Protein AF-A0A1Q9D973-F1 (afdb_monomer_lite)

Foldseek 3Di:
DDDDDDDDDDDPVNVVVVVVVVVVVVVVVVVVVVVVVVVQPPFVKDFQPDDDPVDPAAWTDGDDCQFFVPRFPDWCFVVVVVVDPPDPDDHRQKTWTWTQTPVRDIDIDMTGHPCPVHPQFAFCDADPSHHHPVVVQVVCVVVQKHWLDDPPDDQLVLWFAQAAADCVDPPNVRHDDPVCSNVSHDTGNGDTDMDHNQFKDFPDKFKAQQVPRDDDPPDADDDPRGDDSTIDIDTDIDTDD

pLDDT: mean 78.61, std 13.93, range [39.25, 94.62]

Structure (mmCIF, N/CA/C/O backbone):
data_AF-A0A1Q9D973-F1
#
_entry.id   AF-A0A1Q9D973-F1
#
loop_
_atom_site.group_PDB
_atom_site.id
_atom_site.type_symbol
_atom_site.label_atom_id
_atom_site.label_alt_id
_atom_site.label_comp_id
_atom_site.label_asym_id
_atom_site.label_entity_id
_atom_site.label_seq_id
_atom_site.pdbx_PDB_ins_code
_atom_site.Cartn_x
_atom_site.Cartn_y
_atom_site.Cartn_z
_atom_site.occupancy
_atom_site.B_iso_or_equiv
_atom_site.auth_seq_id
_atom_site.auth_comp_id
_atom_site.auth_asym_id
_atom_site.auth_atom_id
_atom_site.pdbx_PDB_model_num
ATOM 1 N N . MET A 1 1 ? -44.589 14.656 -68.176 1.00 50.25 1 MET A N 1
ATOM 2 C CA . MET A 1 1 ? -44.593 15.164 -66.788 1.00 50.25 1 MET A CA 1
ATOM 3 C C . MET A 1 1 ? -43.236 15.800 -66.536 1.00 50.25 1 MET A C 1
ATOM 5 O O . MET A 1 1 ? -42.265 15.092 -66.318 1.00 50.25 1 MET A O 1
ATOM 9 N N . THR A 1 2 ? -43.130 17.111 -66.721 1.00 39.25 2 THR A N 1
ATOM 10 C CA . THR A 1 2 ? -41.888 17.876 -66.553 1.00 39.25 2 THR A CA 1
ATOM 11 C C . THR A 1 2 ? -41.738 18.268 -65.084 1.00 39.25 2 THR A C 1
ATOM 13 O O . THR A 1 2 ? -42.608 18.938 -64.537 1.00 39.25 2 THR A O 1
ATOM 16 N N . MET A 1 3 ? -40.661 17.818 -64.431 1.00 42.44 3 MET A N 1
ATOM 17 C CA . MET A 1 3 ? -40.289 18.291 -63.096 1.00 42.44 3 MET A CA 1
ATOM 18 C C . MET A 1 3 ? -39.637 19.667 -63.205 1.00 42.44 3 MET A C 1
ATOM 20 O O . MET A 1 3 ? -38.608 19.824 -63.859 1.00 42.44 3 MET A O 1
ATOM 24 N N . THR A 1 4 ? -40.238 20.656 -62.553 1.00 49.94 4 THR A N 1
ATOM 25 C CA . THR A 1 4 ? -39.670 21.995 -62.410 1.00 49.94 4 THR A CA 1
ATOM 26 C C . THR A 1 4 ? -38.822 22.024 -61.141 1.00 49.94 4 THR A C 1
ATOM 28 O O . THR A 1 4 ? -39.353 21.970 -60.033 1.00 49.94 4 THR A O 1
ATOM 31 N N . THR A 1 5 ? -37.501 22.081 -61.289 1.00 55.50 5 THR A N 1
ATOM 32 C CA . THR A 1 5 ? -36.568 22.215 -60.165 1.00 55.50 5 THR A CA 1
ATOM 33 C C . THR A 1 5 ? -36.627 23.642 -59.618 1.00 55.50 5 THR A C 1
ATOM 35 O O . THR A 1 5 ? -36.336 24.600 -60.333 1.00 55.50 5 THR A O 1
ATOM 38 N N . LEU A 1 6 ? -37.011 23.792 -58.350 1.00 43.12 6 LEU A N 1
ATOM 39 C CA . LEU A 1 6 ? -37.042 25.068 -57.634 1.00 43.12 6 LEU A CA 1
ATOM 40 C C . LEU A 1 6 ? -35.677 25.304 -56.974 1.00 43.12 6 LEU A C 1
ATOM 42 O O . LEU A 1 6 ? -35.346 24.681 -55.967 1.00 43.12 6 LEU A O 1
ATOM 46 N N . THR A 1 7 ? -34.865 26.188 -57.553 1.00 55.03 7 THR A N 1
ATOM 47 C CA . THR A 1 7 ? -33.554 26.556 -57.001 1.00 55.03 7 THR A CA 1
ATOM 48 C C . THR A 1 7 ? -33.722 27.705 -56.009 1.00 55.03 7 THR A C 1
ATOM 50 O O . THR A 1 7 ? -33.926 28.854 -56.404 1.00 55.03 7 THR A O 1
ATOM 53 N N . LEU A 1 8 ? -33.642 27.411 -54.711 1.00 57.00 8 LEU A N 1
ATOM 54 C CA . LEU A 1 8 ? -33.681 28.432 -53.665 1.00 57.00 8 LEU A CA 1
ATOM 55 C C . LEU A 1 8 ? -32.343 29.196 -53.651 1.00 57.00 8 LEU A C 1
ATOM 57 O O . LEU A 1 8 ? -31.311 28.648 -53.267 1.00 57.00 8 LEU A O 1
ATOM 61 N N . LYS A 1 9 ? -32.336 30.461 -54.088 1.00 57.12 9 LYS A N 1
ATOM 62 C CA . LYS A 1 9 ? -31.166 31.345 -53.955 1.00 57.12 9 LYS A CA 1
ATOM 63 C C . LYS A 1 9 ? -31.170 31.972 -52.562 1.00 57.12 9 LYS A C 1
ATOM 65 O O . LYS A 1 9 ? -31.885 32.941 -52.324 1.00 57.12 9 LYS A O 1
ATOM 70 N N . LEU A 1 10 ? -30.381 31.415 -51.645 1.00 61.31 10 LEU A N 1
ATOM 71 C CA . LEU A 1 10 ? -30.129 32.032 -50.342 1.00 61.31 10 LEU A CA 1
ATOM 72 C C . LEU A 1 10 ? -29.296 33.304 -50.530 1.00 61.31 10 LEU A C 1
ATOM 74 O O . LEU A 1 10 ? -28.318 33.317 -51.278 1.00 61.31 10 LEU A O 1
ATOM 78 N N . THR A 1 11 ? -29.703 34.391 -49.875 1.00 71.62 11 THR A N 1
ATOM 79 C CA . THR A 1 11 ? -28.952 35.648 -49.909 1.00 71.62 11 THR A CA 1
ATOM 80 C C . THR A 1 11 ? -27.660 35.514 -49.092 1.00 71.62 11 THR A C 1
ATOM 82 O O . THR A 1 11 ? -27.619 34.739 -48.133 1.00 71.62 11 THR A O 1
ATOM 85 N N . PRO A 1 12 ? -26.602 36.283 -49.415 1.00 70.44 12 PRO A N 1
ATOM 86 C CA . PRO A 1 12 ? -25.326 36.220 -48.697 1.00 70.44 12 PRO A CA 1
ATOM 87 C C . PRO A 1 12 ? -25.477 36.439 -47.185 1.00 70.44 12 PRO A C 1
ATOM 89 O O . PRO A 1 12 ? -24.779 35.813 -46.397 1.00 70.44 12 PRO A O 1
ATOM 92 N N . LEU A 1 13 ? -26.437 37.277 -46.779 1.00 66.62 13 LEU A N 1
ATOM 93 C CA . LEU A 1 13 ? -26.732 37.558 -45.374 1.00 66.62 13 LEU A CA 1
ATOM 94 C C . LEU A 1 13 ? -27.272 36.320 -44.637 1.00 66.62 13 LEU A C 1
ATOM 96 O O . LEU A 1 13 ? -26.835 36.027 -43.530 1.00 66.62 13 LEU A O 1
ATOM 100 N N . LEU A 1 14 ? -28.168 35.559 -45.277 1.00 66.06 14 LEU A N 1
ATOM 101 C CA . LEU A 1 14 ? -28.714 34.308 -44.740 1.00 66.06 14 LEU A CA 1
ATOM 102 C C . LEU A 1 14 ? -27.635 33.227 -44.628 1.00 66.06 14 LEU A C 1
ATOM 104 O O . LEU A 1 14 ? -27.623 32.478 -43.655 1.00 66.06 14 LEU A O 1
ATOM 108 N N . LEU A 1 15 ? -26.704 33.186 -45.587 1.00 64.75 15 LEU A N 1
ATOM 109 C CA . LEU A 1 15 ? -25.570 32.263 -45.564 1.00 64.75 15 LEU A CA 1
ATOM 110 C C . LEU A 1 15 ? -24.621 32.566 -44.392 1.00 64.75 15 LEU A C 1
ATOM 112 O O . LEU A 1 15 ? -24.223 31.654 -43.675 1.00 64.75 15 LEU A O 1
ATOM 116 N N . VAL A 1 16 ? -24.311 33.845 -44.150 1.00 67.81 16 VAL A N 1
ATOM 117 C CA . VAL A 1 16 ? -23.480 34.271 -43.011 1.00 67.81 16 VAL A CA 1
ATOM 118 C C . VAL A 1 16 ? -24.169 33.959 -41.682 1.00 67.81 16 VAL A C 1
ATOM 120 O O . VAL A 1 16 ? -23.526 33.430 -40.781 1.00 67.81 16 VAL A O 1
ATOM 123 N N . SER A 1 17 ? -25.475 34.215 -41.557 1.00 66.44 17 SER A N 1
ATOM 124 C CA . SER A 1 17 ? -26.224 33.870 -40.342 1.00 66.44 17 SER A CA 1
ATOM 125 C C . SER A 1 17 ? -26.233 32.364 -40.065 1.00 66.44 17 SER A C 1
ATOM 127 O O . SER A 1 17 ? -26.046 31.968 -38.918 1.00 66.44 17 SER A O 1
ATOM 129 N N . LEU A 1 18 ? -26.391 31.524 -41.093 1.00 66.38 18 LEU A N 1
ATOM 130 C CA . LEU A 1 18 ? -26.328 30.064 -40.960 1.00 66.38 18 LEU A CA 1
ATOM 131 C C . LEU A 1 18 ? -24.949 29.589 -40.483 1.00 66.38 18 LEU A C 1
ATOM 133 O O . LEU A 1 18 ? -24.875 28.813 -39.534 1.00 66.38 18 LEU A O 1
ATOM 137 N N . VAL A 1 19 ? -23.870 30.117 -41.067 1.00 69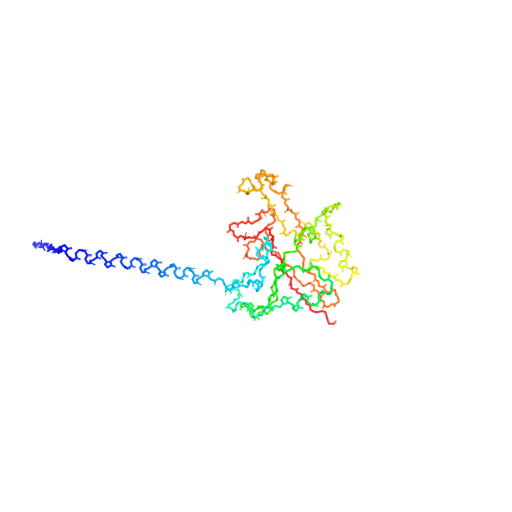.00 19 VAL A N 1
ATOM 138 C CA . VAL A 1 19 ? -22.494 29.773 -40.667 1.00 69.00 19 VAL A CA 1
ATOM 139 C C . VAL A 1 19 ? -22.200 30.220 -39.233 1.00 69.00 19 VAL A C 1
ATOM 141 O O . VAL A 1 19 ? -21.598 29.474 -38.466 1.00 69.00 19 VAL A O 1
ATOM 144 N N . VAL A 1 20 ? -22.654 31.411 -38.827 1.00 72.75 20 VAL A N 1
ATOM 145 C CA . VAL A 1 20 ? -22.471 31.895 -37.448 1.00 72.75 20 VAL A CA 1
ATOM 146 C C . VAL A 1 20 ? -23.216 31.007 -36.449 1.00 72.75 20 VAL A C 1
ATOM 148 O O . VAL A 1 20 ? -22.651 30.661 -35.414 1.00 72.75 20 VAL A O 1
ATOM 151 N N . VAL A 1 21 ? -24.448 30.592 -36.758 1.00 75.12 21 VAL A N 1
ATOM 152 C CA . VAL A 1 21 ? -25.220 29.680 -35.897 1.00 75.12 21 VAL A CA 1
ATOM 153 C C . VAL A 1 21 ? -24.525 28.326 -35.767 1.00 75.12 21 VAL A C 1
ATOM 155 O O . VAL A 1 21 ? -24.419 27.805 -34.659 1.00 75.12 21 VAL A O 1
ATOM 158 N N . GLU A 1 22 ? -24.005 27.779 -36.864 1.00 72.56 22 GLU A N 1
ATOM 159 C CA . GLU A 1 22 ? -23.314 26.488 -36.867 1.00 72.56 22 GLU A CA 1
ATOM 160 C C . GLU A 1 22 ? -22.015 26.533 -36.044 1.00 72.56 22 GLU A C 1
ATOM 162 O O . GLU A 1 22 ? -21.786 25.672 -35.194 1.00 72.56 22 GLU A O 1
ATOM 167 N N . VAL A 1 23 ? -21.213 27.593 -36.196 1.00 74.19 23 VAL A N 1
ATOM 168 C CA . VAL A 1 23 ? -19.983 27.791 -35.411 1.00 74.19 23 VAL A CA 1
ATOM 169 C C . VAL A 1 23 ? -20.290 27.962 -33.921 1.00 74.19 23 VAL A C 1
ATOM 171 O O . VAL A 1 23 ? -19.626 27.348 -33.086 1.00 74.19 23 VAL A O 1
ATOM 174 N N . VAL A 1 24 ? -21.314 28.745 -33.565 1.00 78.69 24 VAL A N 1
ATOM 175 C CA . VAL A 1 24 ? -21.727 28.925 -32.162 1.00 78.69 24 VAL A CA 1
ATOM 176 C C . VAL A 1 24 ? -22.196 27.602 -31.556 1.00 78.69 24 VAL A C 1
ATOM 178 O O . VAL A 1 24 ? -21.828 27.294 -30.422 1.00 78.69 24 VAL A O 1
ATOM 181 N N . LEU A 1 25 ? -22.950 26.794 -32.308 1.00 76.88 25 LEU A N 1
ATOM 182 C CA . LEU A 1 25 ? -23.428 25.491 -31.848 1.00 76.88 25 LEU A CA 1
ATOM 183 C C . LEU A 1 25 ? -22.264 24.523 -31.593 1.00 76.88 25 LEU A C 1
ATOM 185 O O . LEU A 1 25 ? -22.228 23.872 -30.551 1.00 76.88 25 LEU A O 1
ATOM 189 N N . VAL A 1 26 ? -21.282 24.468 -32.499 1.00 77.69 26 VAL A N 1
ATOM 190 C CA . VAL A 1 26 ? -20.081 23.631 -32.340 1.00 77.69 26 VAL A CA 1
ATOM 191 C C . VAL A 1 26 ? -19.271 24.060 -31.115 1.00 77.69 26 VAL A C 1
ATOM 193 O O . VAL A 1 26 ? -18.886 23.211 -30.314 1.00 77.69 26 VAL A O 1
ATOM 196 N N . VAL A 1 27 ? -19.060 25.364 -30.914 1.00 77.38 27 VAL A N 1
ATOM 197 C CA . VAL A 1 27 ? -18.334 25.886 -29.743 1.00 77.38 27 VAL A CA 1
ATOM 198 C C . VAL A 1 27 ? -19.060 25.548 -28.437 1.00 77.38 27 VAL A C 1
ATOM 200 O O . VAL A 1 27 ? -18.417 25.125 -27.478 1.00 77.38 27 VAL A O 1
ATOM 203 N N . LEU A 1 28 ? -20.392 25.662 -28.401 1.00 75.69 28 LEU A N 1
ATOM 204 C CA . LEU A 1 28 ? -21.203 25.281 -27.239 1.00 75.69 28 LEU A CA 1
ATOM 205 C C . LEU A 1 28 ? -21.123 23.781 -26.944 1.00 75.69 28 LEU A C 1
ATOM 207 O O . LEU A 1 28 ? -20.954 23.403 -25.788 1.00 75.69 28 LEU A O 1
ATOM 211 N N . VAL A 1 29 ? -21.195 22.928 -27.967 1.00 78.62 29 VAL A N 1
ATOM 212 C CA . VAL A 1 29 ? -21.066 21.472 -27.801 1.00 78.62 29 VAL A CA 1
ATOM 213 C C . VAL A 1 29 ? -19.676 21.108 -27.282 1.00 78.62 29 VAL A C 1
ATOM 215 O O . VAL A 1 29 ? -19.571 20.313 -26.351 1.00 78.62 29 VAL A O 1
ATOM 218 N N . VAL A 1 30 ? -18.611 21.721 -27.808 1.00 73.81 30 VAL A N 1
ATOM 219 C CA . VAL A 1 30 ? -17.241 21.502 -27.316 1.00 73.81 30 VAL A CA 1
ATOM 220 C C . VAL A 1 30 ? -17.094 21.981 -25.871 1.00 73.81 30 VAL A C 1
ATOM 222 O O . VAL A 1 30 ? -16.546 21.249 -25.055 1.00 73.81 30 VAL A O 1
ATOM 225 N N . LEU A 1 31 ? -17.627 23.153 -25.514 1.00 71.38 31 LEU A N 1
ATOM 226 C CA . LEU A 1 31 ? -17.605 23.658 -24.136 1.00 71.38 31 LEU A CA 1
ATOM 227 C C . LEU A 1 31 ? -18.366 22.748 -23.172 1.00 71.38 31 LEU A C 1
ATOM 229 O O . LEU A 1 31 ? -17.863 22.467 -22.090 1.00 71.38 31 LEU A O 1
ATOM 233 N N . VAL A 1 32 ? -19.543 22.251 -23.561 1.00 70.88 32 VAL A N 1
ATOM 234 C CA . VAL A 1 32 ? -20.316 21.300 -22.751 1.00 70.88 32 VAL A CA 1
ATOM 235 C C . VAL A 1 32 ? -19.567 19.978 -22.616 1.00 70.88 32 VAL A C 1
ATOM 237 O O . VAL A 1 32 ? -19.495 19.446 -21.515 1.00 70.88 32 VAL A O 1
ATOM 240 N N . LEU A 1 33 ? -18.953 19.466 -23.684 1.00 65.69 33 LEU A N 1
ATOM 241 C CA . LEU A 1 33 ? -18.150 18.244 -23.625 1.00 65.69 33 LEU A CA 1
ATOM 242 C C . LEU A 1 33 ? -16.905 18.420 -22.754 1.00 65.69 33 LEU A C 1
ATOM 244 O O . LEU A 1 33 ? -16.607 17.531 -21.968 1.00 65.69 33 LEU A O 1
ATOM 248 N N . VAL A 1 34 ? -16.214 19.559 -22.833 1.00 60.59 34 VAL A N 1
ATOM 249 C CA . VAL A 1 34 ? -15.078 19.884 -21.958 1.00 60.59 34 VAL A CA 1
ATOM 250 C C . VAL A 1 34 ? -15.544 20.024 -20.511 1.00 60.59 34 VAL A C 1
ATOM 252 O O . VAL A 1 34 ? -14.906 19.471 -19.624 1.00 60.59 34 VAL A O 1
ATOM 255 N N . LEU A 1 35 ? -16.674 20.685 -20.252 1.00 51.59 35 LEU A N 1
ATOM 256 C CA . LEU A 1 35 ? -17.227 20.832 -18.905 1.00 51.59 35 LEU A CA 1
ATOM 257 C C . LEU A 1 35 ? -17.658 19.479 -18.322 1.00 51.59 35 LEU A C 1
ATOM 259 O O . LEU A 1 35 ? -17.363 19.196 -17.167 1.00 51.59 35 LEU A O 1
ATOM 263 N N . VAL A 1 36 ? -18.304 18.623 -19.119 1.00 52.22 36 VAL A N 1
ATOM 264 C CA . VAL A 1 36 ? -18.674 17.254 -18.734 1.00 52.22 36 VAL A CA 1
ATOM 265 C C . VAL A 1 36 ? -17.423 16.408 -18.517 1.00 52.22 36 VAL A C 1
ATOM 267 O O . VAL A 1 36 ? -17.357 15.699 -17.523 1.00 52.22 36 VAL A O 1
ATOM 270 N N . LEU A 1 37 ? -16.406 16.512 -19.373 1.00 45.69 37 LEU A N 1
ATOM 271 C CA . LEU A 1 37 ? -15.141 15.793 -19.216 1.00 45.69 37 LEU A CA 1
ATOM 272 C C . LEU A 1 37 ? -14.409 16.234 -17.943 1.00 45.69 37 LEU A C 1
ATOM 274 O O . LEU A 1 37 ? -13.949 15.383 -17.190 1.00 45.69 37 LEU A O 1
ATOM 278 N N . VAL A 1 38 ? -14.371 17.540 -17.657 1.00 48.16 38 VAL A N 1
ATOM 279 C CA . VAL A 1 38 ? -13.821 18.099 -16.414 1.00 48.16 38 VAL A CA 1
ATOM 280 C C . VAL A 1 38 ? -14.632 17.615 -15.211 1.00 48.16 38 VAL A C 1
ATOM 282 O O . VAL A 1 38 ? -14.039 17.109 -14.269 1.00 48.16 38 VAL A O 1
ATOM 285 N N . LEU A 1 39 ? -15.969 17.666 -15.250 1.00 44.34 39 LEU A N 1
ATOM 286 C CA . LEU A 1 39 ? -16.854 17.207 -14.166 1.00 44.34 39 LEU A CA 1
ATOM 287 C C . LEU A 1 39 ? -16.791 15.690 -13.918 1.00 44.34 39 LEU A C 1
ATOM 289 O O . LEU A 1 39 ? -16.917 15.253 -12.769 1.00 44.34 39 LEU A O 1
ATOM 293 N N . VAL A 1 40 ? -16.581 14.897 -14.973 1.00 45.94 40 VAL A N 1
ATOM 294 C CA . VAL A 1 40 ? -16.364 13.442 -14.916 1.00 45.94 40 VAL A CA 1
ATOM 295 C C . VAL A 1 40 ? -14.960 13.117 -14.393 1.00 45.94 40 VAL A C 1
ATOM 297 O O . VAL A 1 40 ? -14.803 12.130 -13.678 1.00 45.94 40 VAL A O 1
ATOM 300 N N . LEU A 1 41 ? -13.960 13.962 -14.672 1.00 43.78 41 LEU A N 1
ATOM 301 C CA . LEU A 1 41 ? -12.583 13.820 -14.180 1.00 43.78 41 LEU A CA 1
ATOM 302 C C . LEU A 1 41 ? -12.322 14.440 -12.805 1.00 43.78 41 LEU A C 1
ATOM 304 O O . LEU A 1 41 ? -11.250 14.199 -12.250 1.00 43.78 41 LEU A O 1
ATOM 308 N N . VAL A 1 42 ? -13.261 15.186 -12.214 1.00 43.53 42 VAL A N 1
ATOM 309 C CA . VAL A 1 42 ? -13.140 15.569 -10.803 1.00 43.53 42 VAL A CA 1
ATOM 310 C C . VAL A 1 42 ? -13.308 14.299 -9.972 1.00 43.53 42 VAL A C 1
ATOM 312 O O . VAL A 1 42 ? -14.399 13.972 -9.538 1.00 43.53 42 VAL A O 1
ATOM 315 N N . ALA A 1 43 ? -12.252 13.527 -9.744 1.00 44.72 43 ALA A N 1
ATOM 316 C CA . ALA A 1 43 ? -12.233 12.602 -8.622 1.00 44.72 43 ALA A CA 1
ATOM 317 C C . ALA A 1 43 ? -12.502 13.415 -7.345 1.00 44.72 43 ALA A C 1
ATOM 319 O O . ALA A 1 43 ? -12.047 14.553 -7.221 1.00 44.72 43 ALA A O 1
ATOM 320 N N . THR A 1 44 ? -13.238 12.866 -6.380 1.00 48.16 44 THR A N 1
ATOM 321 C CA . THR A 1 44 ? -13.127 13.370 -5.005 1.00 48.16 44 THR A CA 1
ATOM 322 C C . THR A 1 44 ? -11.740 12.962 -4.522 1.00 48.16 44 THR A C 1
ATOM 324 O O . THR A 1 44 ? -11.554 11.868 -3.992 1.00 48.16 44 THR A O 1
ATOM 327 N N . ALA A 1 45 ? -10.749 13.789 -4.843 1.00 46.38 45 ALA A N 1
ATOM 328 C CA . ALA A 1 45 ? -9.402 13.660 -4.332 1.00 46.38 45 ALA A CA 1
ATOM 329 C C . ALA A 1 45 ? -9.438 14.028 -2.849 1.00 46.38 45 ALA A C 1
ATOM 331 O O . ALA A 1 45 ? -9.914 15.106 -2.491 1.00 46.38 45 ALA A O 1
ATOM 332 N N . ALA A 1 46 ? -8.963 13.124 -2.001 1.00 53.56 46 ALA A N 1
ATOM 333 C CA . ALA A 1 46 ? -8.531 13.482 -0.665 1.00 53.56 46 ALA A CA 1
ATOM 334 C C . ALA A 1 46 ? -7.018 13.691 -0.773 1.00 53.56 46 ALA A C 1
ATOM 336 O O . ALA A 1 46 ? -6.249 12.741 -0.913 1.00 53.56 46 ALA A O 1
ATOM 337 N N . ALA A 1 47 ? -6.603 14.950 -0.834 1.00 52.38 47 ALA A N 1
ATOM 338 C CA . ALA A 1 47 ? -5.202 15.315 -0.682 1.00 52.38 47 ALA A CA 1
ATOM 339 C C . ALA A 1 47 ? -4.943 15.609 0.797 1.00 52.38 47 ALA A C 1
ATOM 341 O O . ALA A 1 47 ? -5.882 15.971 1.509 1.00 52.38 47 ALA A O 1
ATOM 342 N N . VAL A 1 48 ? -3.693 15.448 1.241 1.00 53.31 48 VAL A N 1
ATOM 343 C CA . VAL A 1 48 ? -3.299 15.854 2.595 1.00 53.31 48 VAL A CA 1
ATOM 344 C C . VAL A 1 48 ? -3.670 17.330 2.742 1.00 53.31 48 VAL A C 1
ATOM 346 O O . VAL A 1 48 ? -3.455 18.124 1.820 1.00 53.31 48 VAL A O 1
ATOM 349 N N . THR A 1 49 ? -4.292 17.685 3.862 1.00 56.03 49 THR A N 1
ATOM 350 C CA . THR A 1 49 ? -4.730 19.064 4.126 1.00 56.03 49 THR A CA 1
ATOM 351 C C . THR A 1 49 ? -3.552 20.036 4.223 1.00 56.03 49 THR A C 1
ATOM 353 O O . THR A 1 49 ? -3.697 21.203 3.856 1.00 56.03 49 THR A O 1
ATOM 356 N N . GLU A 1 50 ? -2.376 19.538 4.608 1.00 61.12 50 GLU A N 1
ATOM 357 C CA . GLU A 1 50 ? -1.095 20.236 4.542 1.00 61.12 50 GLU A CA 1
ATOM 358 C C . GLU A 1 50 ? -0.124 19.516 3.600 1.00 61.12 50 GLU A C 1
ATOM 360 O O . GLU A 1 50 ? 0.158 18.330 3.743 1.00 61.12 50 GLU A O 1
ATOM 365 N N . VAL A 1 51 ? 0.400 20.247 2.620 1.00 60.19 51 VAL A N 1
ATOM 366 C CA . VAL A 1 51 ? 1.393 19.746 1.665 1.00 60.19 51 VAL A CA 1
ATOM 367 C C . VAL A 1 51 ? 2.710 20.442 1.974 1.00 60.19 51 VAL A C 1
ATOM 369 O O . VAL A 1 51 ? 2.754 21.676 2.011 1.00 60.19 51 VAL A O 1
ATOM 372 N N . ASP A 1 52 ? 3.792 19.686 2.157 1.00 61.47 52 ASP A N 1
ATOM 373 C CA . ASP A 1 52 ? 5.123 20.288 2.205 1.00 61.47 52 ASP A CA 1
ATOM 374 C C . ASP A 1 52 ? 5.520 20.674 0.772 1.00 61.47 52 ASP A C 1
ATOM 376 O O . ASP A 1 52 ? 5.810 19.821 -0.066 1.00 61.47 52 ASP A O 1
ATOM 380 N N . GLY A 1 53 ? 5.484 21.977 0.476 1.00 59.56 53 GLY A N 1
ATOM 381 C CA . GLY A 1 53 ? 5.804 22.525 -0.846 1.00 59.56 53 GLY A CA 1
ATOM 382 C C . GLY A 1 53 ? 7.298 22.548 -1.189 1.00 59.56 53 GLY A C 1
ATOM 383 O O . GLY A 1 53 ? 7.647 22.921 -2.309 1.00 59.56 53 GLY A O 1
ATOM 384 N N . GLN A 1 54 ? 8.180 22.197 -0.248 1.00 60.56 54 GLN A N 1
ATOM 385 C CA . GLN A 1 54 ? 9.614 22.021 -0.496 1.00 60.56 54 GLN A CA 1
ATOM 386 C C . GLN A 1 54 ? 9.974 20.559 -0.756 1.00 60.56 54 GLN A C 1
ATOM 388 O O . GLN A 1 54 ? 10.937 20.296 -1.480 1.00 60.56 54 GLN A O 1
ATOM 393 N N . ARG A 1 55 ? 9.213 19.616 -0.190 1.00 62.22 55 ARG A N 1
ATOM 394 C CA . ARG A 1 55 ? 9.410 18.181 -0.413 1.00 62.22 55 ARG A CA 1
ATOM 395 C C . ARG A 1 55 ? 8.683 17.719 -1.672 1.00 62.22 55 ARG A C 1
ATOM 397 O O . ARG A 1 55 ? 7.538 18.069 -1.936 1.00 62.22 55 ARG A O 1
ATOM 404 N N . ASP A 1 56 ? 9.351 16.876 -2.448 1.00 60.88 56 ASP A N 1
ATOM 405 C CA . ASP A 1 56 ? 8.816 16.236 -3.653 1.00 60.88 56 ASP A CA 1
ATOM 406 C C . ASP A 1 56 ? 8.058 14.926 -3.355 1.00 60.88 56 ASP A C 1
ATOM 408 O O . ASP A 1 56 ? 7.705 14.190 -4.275 1.00 60.88 56 ASP A O 1
ATOM 412 N N . GLN A 1 57 ? 7.780 14.645 -2.077 1.00 65.44 57 GLN A N 1
ATOM 413 C CA . GLN A 1 57 ? 7.173 13.405 -1.593 1.00 65.44 57 GLN A CA 1
ATOM 414 C C . GLN A 1 57 ? 6.006 13.721 -0.656 1.00 65.44 57 GLN A C 1
ATOM 416 O O . GLN A 1 57 ? 6.196 13.930 0.535 1.00 65.44 57 GLN A O 1
ATOM 421 N N . ASN A 1 58 ? 4.795 13.780 -1.209 1.00 71.19 58 ASN A N 1
ATOM 422 C CA . ASN A 1 58 ? 3.564 13.897 -0.434 1.00 71.19 58 ASN A CA 1
ATOM 423 C C . ASN A 1 58 ? 2.644 12.732 -0.811 1.00 71.19 58 ASN A C 1
ATOM 425 O O . ASN A 1 58 ? 2.412 12.470 -1.995 1.00 71.19 58 ASN A O 1
ATOM 429 N N . SER A 1 59 ? 2.105 12.046 0.189 1.00 76.62 59 SER A N 1
ATOM 430 C CA . SER A 1 59 ? 1.068 11.043 0.004 1.00 76.62 59 SER A CA 1
ATOM 431 C C . SER A 1 59 ? -0.198 11.686 -0.556 1.00 76.62 59 SER A C 1
ATOM 433 O O . SER A 1 59 ? -0.599 12.781 -0.171 1.00 76.62 59 SER A O 1
ATOM 435 N N . ALA A 1 60 ? -0.858 10.990 -1.475 1.00 78.38 60 ALA A N 1
ATOM 436 C CA . ALA A 1 60 ? -2.102 11.448 -2.074 1.00 78.38 60 ALA A CA 1
ATOM 437 C C . ALA A 1 60 ? -3.065 10.278 -2.233 1.00 78.38 60 ALA A C 1
ATOM 439 O O . ALA A 1 60 ? -2.654 9.152 -2.512 1.00 78.38 60 ALA A O 1
ATOM 440 N N . LEU A 1 61 ? -4.362 10.549 -2.081 1.00 76.94 61 LEU A N 1
ATOM 441 C CA . LEU A 1 61 ? -5.383 9.515 -2.116 1.00 76.94 61 LEU A CA 1
ATOM 442 C C . LEU A 1 61 ? -6.510 9.901 -3.076 1.00 76.94 61 LEU A C 1
ATOM 444 O O . LEU A 1 61 ? -7.257 10.861 -2.886 1.00 76.94 61 LEU A O 1
ATOM 448 N N . LEU A 1 62 ? -6.644 9.113 -4.140 1.00 79.19 62 LEU A N 1
ATOM 449 C CA . LEU A 1 62 ? -7.678 9.295 -5.152 1.00 79.19 62 LEU A CA 1
ATOM 450 C C . LEU A 1 62 ? -8.720 8.188 -5.013 1.00 79.19 62 LEU A C 1
ATOM 452 O O . LEU A 1 62 ? -8.451 7.022 -5.298 1.00 79.19 62 LEU A O 1
ATOM 456 N N . LEU A 1 63 ? -9.929 8.556 -4.587 1.00 79.25 63 LEU A N 1
ATOM 457 C CA . LEU A 1 63 ? -11.046 7.622 -4.489 1.00 79.25 63 LEU A CA 1
ATOM 458 C C . LEU A 1 63 ? -11.856 7.621 -5.787 1.00 79.25 63 LEU A C 1
ATOM 460 O O . LEU A 1 63 ? -12.349 8.657 -6.239 1.00 79.25 63 LEU A O 1
ATOM 464 N N . SER A 1 64 ? -12.037 6.436 -6.375 1.00 80.62 64 SER A N 1
ATOM 465 C CA . SER A 1 64 ? -12.943 6.254 -7.512 1.00 80.62 64 SER A CA 1
ATOM 466 C C . SER A 1 64 ? -14.374 6.573 -7.093 1.00 80.62 64 SER A C 1
ATOM 468 O O . SER A 1 64 ? -14.894 5.941 -6.180 1.00 80.62 64 SER A O 1
ATOM 470 N N . ARG A 1 65 ? -15.053 7.482 -7.801 1.00 79.69 65 ARG A N 1
ATOM 471 C CA . ARG A 1 65 ? -16.465 7.817 -7.538 1.00 79.69 65 ARG A CA 1
ATOM 472 C C . ARG A 1 65 ? -17.422 6.640 -7.735 1.00 79.69 65 ARG A C 1
ATOM 474 O O . ARG A 1 65 ? -18.477 6.603 -7.117 1.00 79.69 65 ARG A O 1
ATOM 481 N N . ILE A 1 66 ? -17.065 5.674 -8.583 1.00 81.38 66 ILE A N 1
ATOM 482 C CA . ILE A 1 66 ? -17.870 4.458 -8.780 1.00 81.38 66 ILE A CA 1
ATOM 483 C C . ILE A 1 66 ? -17.791 3.574 -7.528 1.00 81.38 66 ILE A C 1
ATOM 485 O O . ILE A 1 66 ? -18.795 3.023 -7.078 1.00 81.38 66 ILE A O 1
ATOM 489 N N . ALA A 1 67 ? -16.593 3.450 -6.957 1.00 77.94 67 ALA A N 1
ATOM 490 C CA . ALA A 1 67 ? -16.355 2.641 -5.768 1.00 77.94 67 ALA A CA 1
ATOM 491 C C . ALA A 1 67 ? -16.714 3.384 -4.471 1.00 77.94 67 ALA A C 1
ATOM 493 O O . ALA A 1 67 ? -17.130 2.752 -3.514 1.00 77.94 67 ALA A O 1
ATOM 494 N N . PHE A 1 68 ? -16.595 4.709 -4.434 1.00 87.81 68 PHE A N 1
ATOM 495 C CA . PHE A 1 68 ? -16.794 5.564 -3.263 1.00 87.81 68 PHE A CA 1
ATOM 496 C C . PHE A 1 68 ? -17.620 6.793 -3.672 1.00 87.81 68 PHE A C 1
ATOM 498 O O . PHE A 1 68 ? -17.071 7.882 -3.848 1.00 87.81 68 PHE A O 1
ATOM 505 N N . PRO A 1 69 ? -18.943 6.646 -3.854 1.00 86.69 69 PRO A N 1
ATOM 506 C CA . PRO A 1 69 ? -19.795 7.715 -4.387 1.00 86.69 69 PRO A CA 1
ATOM 507 C C . PRO A 1 69 ? -19.854 8.957 -3.491 1.00 86.69 69 PRO A C 1
ATOM 509 O O . PRO A 1 69 ? -20.138 10.048 -3.976 1.00 86.69 69 PRO A O 1
ATOM 512 N N . LEU A 1 70 ? -19.565 8.794 -2.197 1.00 89.56 70 LEU A N 1
ATOM 513 C CA . LEU A 1 70 ? -19.512 9.878 -1.216 1.00 89.56 70 LEU A CA 1
ATOM 514 C C . LEU A 1 70 ? -18.086 10.403 -0.973 1.00 89.56 70 LEU A C 1
ATOM 516 O O . LEU A 1 70 ? -17.914 11.325 -0.183 1.00 89.56 70 LEU A O 1
ATOM 520 N N . GLY A 1 71 ? -17.070 9.833 -1.630 1.00 88.69 71 GLY A N 1
ATOM 521 C CA . GLY A 1 71 ? -15.669 10.146 -1.358 1.00 88.69 71 GLY A CA 1
ATOM 522 C C . GLY A 1 71 ? -15.234 9.754 0.059 1.00 88.69 71 GLY A C 1
ATOM 523 O O . GLY A 1 71 ? -15.710 8.764 0.622 1.00 88.69 71 GLY A O 1
ATOM 524 N N . ALA A 1 72 ? -14.291 10.519 0.613 1.00 89.31 72 ALA A N 1
ATOM 525 C CA . ALA A 1 72 ? -13.834 10.364 1.989 1.00 89.31 72 ALA A CA 1
ATOM 526 C C . ALA A 1 72 ? -14.860 10.962 2.966 1.00 89.31 72 ALA A C 1
ATOM 528 O O . ALA A 1 72 ? -15.317 12.086 2.787 1.00 89.31 72 ALA A O 1
ATOM 529 N N . GLU A 1 73 ? -15.193 10.219 4.019 1.00 91.38 73 GLU A N 1
ATOM 530 C CA . GLU A 1 73 ? -16.068 10.670 5.109 1.00 91.38 73 GLU A CA 1
ATOM 531 C C . GLU A 1 73 ? -15.330 11.597 6.074 1.00 91.38 73 GLU A C 1
ATOM 533 O O . GLU A 1 73 ? -15.877 12.599 6.528 1.00 91.38 73 GLU A O 1
ATOM 538 N N . LYS A 1 74 ? -14.106 11.206 6.440 1.00 90.94 74 LYS A N 1
ATOM 539 C CA . LYS A 1 74 ? -13.268 11.890 7.425 1.00 90.94 74 LYS A CA 1
ATOM 540 C C . LYS A 1 74 ? -11.804 11.541 7.172 1.00 90.94 74 LYS A C 1
ATOM 542 O O . LYS A 1 74 ? -11.479 10.361 7.035 1.00 90.94 74 LYS A O 1
ATOM 547 N N . GLU A 1 75 ? -10.936 12.546 7.174 1.00 90.19 75 GLU A N 1
ATOM 548 C CA . GLU A 1 75 ? -9.496 12.348 7.335 1.00 90.19 75 GLU A CA 1
ATOM 549 C C . GLU A 1 75 ? -9.178 12.025 8.802 1.00 90.19 75 GLU A C 1
ATOM 551 O O . GLU A 1 75 ? -9.633 12.709 9.720 1.00 90.19 75 GLU A O 1
ATOM 556 N N . ILE A 1 76 ? -8.445 10.938 9.019 1.00 90.44 76 ILE A N 1
ATOM 557 C CA . ILE A 1 76 ? -8.072 10.412 10.337 1.00 90.44 76 ILE A CA 1
ATOM 558 C C . ILE A 1 76 ? -6.548 10.344 10.507 1.00 90.44 76 ILE A C 1
ATOM 560 O O . ILE A 1 76 ? -6.068 9.595 11.348 1.00 90.44 76 ILE A O 1
ATOM 564 N N . THR A 1 77 ? -5.787 11.084 9.697 1.00 85.88 77 THR A N 1
ATOM 565 C CA . THR A 1 77 ? -4.318 11.081 9.717 1.00 85.88 77 THR A CA 1
ATOM 566 C C . THR A 1 77 ? -3.779 11.394 11.116 1.00 85.88 77 THR A C 1
ATOM 568 O O . THR A 1 77 ? -3.036 10.583 11.662 1.00 85.88 77 THR A O 1
ATOM 571 N N . ASP A 1 78 ? -4.235 12.480 11.746 1.00 85.69 78 ASP A N 1
ATOM 572 C CA . ASP A 1 78 ? -3.805 12.869 13.100 1.00 85.69 78 ASP A CA 1
ATOM 573 C C . ASP A 1 78 ? -4.155 11.816 14.156 1.00 85.69 78 ASP A C 1
ATOM 575 O O . ASP A 1 78 ? -3.340 11.511 15.025 1.00 85.69 78 ASP A O 1
ATOM 579 N N . ASP A 1 79 ? -5.350 11.221 14.051 1.00 85.00 79 ASP A N 1
ATOM 580 C CA . ASP A 1 79 ? -5.798 10.148 14.946 1.00 85.00 79 ASP A CA 1
ATOM 581 C C . ASP A 1 79 ? -4.849 8.931 14.834 1.00 85.00 79 ASP A C 1
ATOM 583 O O . ASP A 1 79 ? -4.527 8.292 15.837 1.00 85.00 79 ASP A O 1
ATOM 587 N N . VAL A 1 80 ? -4.377 8.616 13.618 1.00 81.69 80 VAL A N 1
ATOM 588 C CA . VAL A 1 80 ? -3.424 7.525 13.356 1.00 81.69 80 VAL A CA 1
ATOM 589 C C . VAL A 1 80 ? -2.023 7.874 13.862 1.00 81.69 80 VAL A C 1
ATOM 591 O O . VAL A 1 80 ? -1.404 7.043 14.519 1.00 81.69 80 VAL A O 1
ATOM 594 N N . VAL A 1 81 ? -1.527 9.087 13.603 1.00 79.94 81 VAL A N 1
ATOM 595 C CA . VAL A 1 81 ? -0.195 9.534 14.049 1.00 79.94 81 VAL A CA 1
ATOM 596 C C . VAL A 1 81 ? -0.112 9.561 15.576 1.00 79.94 81 VAL A C 1
ATOM 598 O O . VAL A 1 81 ? 0.848 9.046 16.146 1.00 79.94 81 VAL A O 1
ATOM 601 N N . ALA A 1 82 ? -1.137 10.088 16.251 1.00 81.00 82 ALA A N 1
ATOM 602 C CA . ALA A 1 82 ? -1.190 10.157 17.710 1.00 81.00 82 ALA A CA 1
ATOM 603 C C . ALA A 1 82 ? -1.229 8.773 18.380 1.00 81.00 82 ALA A C 1
ATOM 605 O O . ALA A 1 82 ? -0.764 8.624 19.508 1.00 81.00 82 ALA A O 1
ATOM 606 N N . ALA A 1 83 ? -1.765 7.757 17.695 1.00 75.06 83 ALA A N 1
ATOM 607 C CA . ALA A 1 83 ? -1.792 6.382 18.188 1.00 75.06 83 ALA A CA 1
ATOM 608 C C . ALA A 1 83 ? -0.431 5.665 18.080 1.00 75.06 83 ALA A C 1
ATOM 610 O O . ALA A 1 83 ? -0.260 4.598 18.670 1.00 75.06 83 ALA A O 1
ATOM 611 N N . VAL A 1 84 ? 0.529 6.225 17.336 1.00 69.19 84 VAL A N 1
ATOM 612 C CA . VAL A 1 84 ? 1.866 5.652 17.138 1.00 69.19 84 VAL A CA 1
ATOM 613 C C . VAL A 1 84 ? 2.894 6.500 17.891 1.00 69.19 84 VAL A C 1
ATOM 615 O O . VAL A 1 84 ? 3.468 7.452 17.354 1.00 69.19 84 VAL A O 1
ATOM 618 N N . GLU A 1 85 ? 3.132 6.148 19.159 1.00 61.06 85 GLU A N 1
ATOM 619 C CA . GLU A 1 85 ? 4.153 6.797 19.990 1.00 61.06 85 GLU A CA 1
ATOM 620 C C . GLU A 1 85 ? 5.547 6.693 19.350 1.00 61.06 85 GLU A C 1
ATOM 622 O O . GLU A 1 85 ? 5.968 5.634 18.885 1.00 61.06 85 GLU A O 1
ATOM 627 N N . GLY A 1 86 ? 6.283 7.809 19.330 1.00 65.00 86 GLY A N 1
ATOM 628 C CA . GLY A 1 86 ? 7.638 7.857 18.773 1.00 65.00 86 GLY A CA 1
ATOM 629 C C . GLY A 1 86 ? 7.706 7.766 17.245 1.00 65.00 86 GLY A C 1
ATOM 630 O O . GLY A 1 86 ? 8.789 7.518 16.707 1.00 65.00 86 GLY A O 1
ATOM 631 N N . SER A 1 87 ? 6.585 7.964 16.539 1.00 63.19 87 SER A N 1
ATOM 632 C CA . SER A 1 87 ? 6.584 8.018 15.078 1.00 63.19 87 SER A CA 1
ATOM 633 C C . SER A 1 87 ? 7.525 9.119 14.569 1.00 63.19 87 SER A C 1
ATOM 635 O O . SER A 1 87 ? 7.464 10.273 14.985 1.00 63.19 87 SER A O 1
ATOM 637 N N . LYS A 1 88 ? 8.427 8.749 13.652 1.00 70.12 88 LYS A N 1
ATOM 638 C CA . LYS A 1 88 ? 9.280 9.684 12.893 1.00 70.12 88 LYS A CA 1
ATOM 639 C C . LYS A 1 88 ? 8.589 10.129 11.600 1.00 70.12 88 LYS A C 1
ATOM 641 O O . LYS A 1 88 ? 9.251 10.293 10.582 1.00 70.12 88 LYS A O 1
ATOM 646 N N . LEU A 1 89 ? 7.258 10.195 11.627 1.00 73.69 89 LEU A N 1
ATOM 647 C CA . LEU A 1 89 ? 6.463 10.566 10.466 1.00 73.69 89 LEU A CA 1
ATOM 648 C C . LEU A 1 89 ? 6.623 12.055 10.227 1.00 73.69 89 LEU A C 1
ATOM 650 O O . LEU A 1 89 ? 6.404 12.867 11.126 1.00 73.69 89 LEU A O 1
ATOM 654 N N . GLU A 1 90 ? 7.001 12.397 9.011 1.00 78.00 90 GLU A N 1
ATOM 655 C CA . GLU A 1 90 ? 7.083 13.774 8.589 1.00 78.00 90 GLU A CA 1
ATOM 656 C C . GLU A 1 90 ? 5.755 14.220 7.965 1.00 78.00 90 GLU A C 1
ATOM 658 O O . GLU A 1 90 ? 4.932 13.412 7.519 1.00 78.00 90 GLU A O 1
ATOM 663 N N . VAL A 1 91 ? 5.532 15.536 7.935 1.00 77.19 91 VAL A N 1
ATOM 664 C CA . VAL A 1 91 ? 4.352 16.112 7.279 1.00 77.19 91 VAL A CA 1
ATOM 665 C C . VAL A 1 91 ? 4.358 15.713 5.802 1.00 77.19 91 VAL A C 1
ATOM 667 O O . VAL A 1 91 ? 5.342 15.939 5.100 1.00 77.19 91 VAL A O 1
ATOM 670 N N . GLY A 1 92 ? 3.252 15.124 5.344 1.00 75.38 92 GLY A N 1
ATOM 671 C CA . GLY A 1 92 ? 3.088 14.637 3.975 1.00 75.38 92 GLY A CA 1
ATOM 672 C C . GLY A 1 92 ? 3.351 13.140 3.791 1.00 75.38 92 GLY A C 1
ATOM 673 O O . GLY A 1 92 ? 2.907 12.589 2.785 1.00 75.38 92 GLY A O 1
ATOM 674 N N . ASP A 1 93 ? 3.967 12.440 4.749 1.00 78.12 93 ASP A N 1
ATOM 675 C CA . ASP A 1 93 ? 4.276 11.011 4.588 1.00 78.12 93 ASP A CA 1
ATOM 676 C C . ASP A 1 93 ? 3.018 10.147 4.553 1.00 78.12 93 ASP A C 1
ATOM 678 O O . ASP A 1 93 ? 2.961 9.154 3.831 1.00 78.12 93 ASP A O 1
ATOM 682 N N . LEU A 1 94 ? 1.989 10.510 5.314 1.00 82.88 94 LEU A N 1
ATOM 683 C CA . LEU A 1 94 ? 0.783 9.713 5.499 1.00 82.88 94 LEU A CA 1
ATOM 684 C C . LEU A 1 94 ? -0.463 10.545 5.201 1.00 82.88 94 LEU A C 1
ATOM 686 O O . LEU A 1 94 ? -0.602 11.668 5.669 1.00 82.88 94 LEU A O 1
ATOM 690 N N . ILE A 1 95 ? -1.414 9.934 4.504 1.00 85.56 95 ILE A N 1
ATOM 691 C CA . ILE A 1 95 ? -2.823 10.320 4.565 1.00 85.56 95 ILE A CA 1
ATOM 692 C C . ILE A 1 95 ? -3.646 9.082 4.870 1.00 85.56 95 ILE A C 1
ATOM 694 O O . ILE A 1 95 ? -3.472 8.043 4.231 1.00 85.56 95 ILE A O 1
ATOM 698 N N . ALA A 1 96 ? -4.570 9.191 5.818 1.00 88.56 96 ALA A N 1
ATOM 699 C CA . ALA A 1 96 ? -5.527 8.139 6.118 1.00 88.56 96 ALA A CA 1
ATOM 700 C C . ALA A 1 96 ? -6.941 8.715 6.153 1.00 88.56 96 ALA A C 1
ATOM 702 O O . ALA A 1 96 ? -7.214 9.703 6.830 1.00 88.56 96 ALA A O 1
ATOM 703 N N . VAL A 1 97 ? -7.869 8.075 5.447 1.00 89.44 97 VAL A N 1
ATOM 704 C CA . VAL A 1 97 ? -9.274 8.478 5.403 1.00 89.44 97 VAL A CA 1
ATOM 705 C C . VAL A 1 97 ? -10.189 7.309 5.717 1.00 89.44 97 VAL A C 1
ATOM 707 O O . VAL A 1 97 ? -9.927 6.159 5.367 1.00 89.44 97 VAL A O 1
ATOM 710 N N . ARG A 1 98 ? -11.326 7.613 6.335 1.00 91.88 98 ARG A N 1
ATOM 711 C CA . ARG A 1 98 ? -12.476 6.710 6.372 1.00 91.88 98 ARG A CA 1
ATOM 712 C C . ARG A 1 98 ? -13.340 6.946 5.144 1.00 91.88 98 ARG A C 1
ATOM 714 O O . ARG A 1 98 ? -13.627 8.093 4.817 1.00 91.88 98 ARG A O 1
ATOM 721 N N . ALA A 1 99 ? -13.781 5.879 4.489 1.00 90.62 99 ALA A N 1
ATOM 722 C CA . ALA A 1 99 ? -14.681 5.957 3.343 1.00 90.62 99 ALA A CA 1
ATOM 723 C C . ALA A 1 99 ? -15.657 4.771 3.318 1.00 90.62 99 ALA A C 1
ATOM 725 O O . ALA A 1 99 ? -15.318 3.661 3.738 1.00 90.62 99 ALA A O 1
ATOM 726 N N . THR A 1 100 ? -16.860 4.988 2.784 1.00 89.25 100 THR A N 1
ATOM 727 C CA . THR A 1 100 ? -17.829 3.915 2.523 1.00 89.25 100 THR A CA 1
ATOM 728 C C . THR A 1 100 ? -17.791 3.523 1.051 1.00 89.25 100 THR A C 1
ATOM 730 O O . THR A 1 100 ? -18.069 4.330 0.163 1.00 89.25 100 THR A O 1
ATOM 733 N N . HIS A 1 101 ? -17.463 2.258 0.800 1.00 88.50 101 HIS A N 1
ATOM 734 C CA . HIS A 1 101 ? -17.521 1.656 -0.525 1.00 88.50 101 HIS A CA 1
ATOM 735 C C . HIS A 1 101 ? -18.979 1.538 -1.009 1.00 88.50 101 HIS A C 1
ATOM 737 O O . HIS A 1 101 ? -19.892 1.380 -0.199 1.00 88.50 101 HIS A O 1
ATOM 743 N N . SER A 1 102 ? -19.214 1.512 -2.322 1.00 85.56 102 SER A N 1
ATOM 744 C CA . SER A 1 102 ? -20.537 1.407 -2.960 1.00 85.56 102 SER A CA 1
ATOM 745 C C . SER A 1 102 ? -21.301 0.135 -2.578 1.00 85.56 102 SER A C 1
ATOM 747 O O . SER A 1 102 ? -22.524 0.094 -2.654 1.00 85.56 102 SER A O 1
ATOM 749 N N . SER A 1 103 ? -20.598 -0.878 -2.068 1.00 88.69 103 SER A N 1
ATOM 750 C CA . SER A 1 103 ? -21.188 -2.075 -1.456 1.00 88.69 103 SER A CA 1
ATOM 751 C C . SER A 1 103 ? -21.677 -1.873 -0.008 1.00 88.69 103 SER A C 1
ATOM 753 O O . SER A 1 103 ? -21.983 -2.855 0.662 1.00 88.69 103 SER A O 1
ATOM 755 N N . GLY A 1 104 ? -21.634 -0.653 0.536 1.00 88.19 104 GLY A N 1
ATOM 756 C CA . GLY A 1 104 ? -21.984 -0.325 1.925 1.00 88.19 104 GLY A CA 1
ATOM 757 C C . GLY A 1 104 ? -20.913 -0.657 2.974 1.00 88.19 104 GLY A C 1
ATOM 758 O O . GLY A 1 104 ? -21.153 -0.504 4.170 1.00 88.19 104 GLY A O 1
ATOM 759 N N . ARG A 1 105 ? -19.724 -1.121 2.564 1.00 85.88 105 ARG A N 1
ATOM 760 C CA . ARG A 1 105 ? -18.633 -1.472 3.490 1.00 85.88 105 ARG A CA 1
ATOM 761 C C . ARG A 1 105 ? -17.848 -0.226 3.889 1.00 85.88 105 ARG A C 1
ATOM 763 O O . ARG A 1 105 ? -17.364 0.487 3.016 1.00 85.88 105 ARG A O 1
ATOM 770 N N . ARG A 1 106 ? -17.655 -0.020 5.193 1.00 87.69 106 ARG A N 1
ATOM 771 C CA . ARG A 1 106 ? -16.748 1.011 5.719 1.00 87.69 106 ARG A CA 1
ATOM 772 C C . ARG A 1 106 ? -15.308 0.5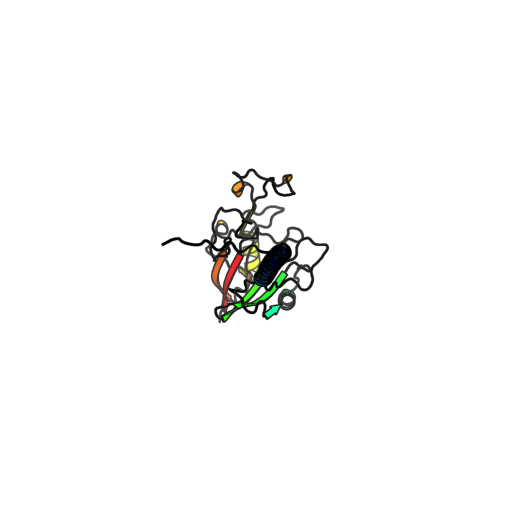21 5.671 1.00 87.69 106 ARG A C 1
ATOM 774 O O . ARG A 1 106 ? -15.028 -0.592 6.114 1.00 87.69 106 ARG A O 1
ATOM 781 N N . LEU A 1 107 ? -14.424 1.353 5.141 1.00 83.88 107 LEU A N 1
ATOM 782 C CA . LEU A 1 107 ? -13.005 1.078 4.966 1.00 83.88 107 LEU A CA 1
ATOM 783 C C . LEU A 1 107 ? -12.181 2.237 5.532 1.00 83.88 107 LEU A C 1
ATOM 785 O O . LEU A 1 107 ? -12.614 3.391 5.501 1.00 83.88 107 LEU A O 1
ATOM 789 N N . VAL A 1 108 ? -10.986 1.915 6.018 1.00 87.62 108 VAL A N 1
ATOM 790 C CA . VAL A 1 108 ? -9.895 2.884 6.135 1.00 87.62 108 VAL A CA 1
ATOM 791 C C . VAL A 1 108 ? -9.048 2.725 4.881 1.00 87.62 108 VAL A C 1
ATOM 793 O O . VAL A 1 108 ? -8.641 1.612 4.551 1.00 87.62 108 VAL A O 1
ATOM 796 N N . VAL A 1 109 ? -8.835 3.821 4.164 1.00 83.62 109 VAL A N 1
ATOM 797 C CA . VAL A 1 109 ? -7.959 3.881 2.996 1.00 83.62 109 VAL A CA 1
ATOM 798 C C . VAL A 1 109 ? -6.822 4.812 3.363 1.00 83.62 109 VAL A C 1
ATOM 800 O O . VAL A 1 109 ? -7.071 5.917 3.839 1.00 83.62 109 VAL A O 1
ATOM 803 N N . ALA A 1 110 ? -5.590 4.369 3.169 1.00 85.81 110 ALA A N 1
ATOM 804 C CA . ALA A 1 110 ? -4.420 5.173 3.466 1.00 85.81 110 ALA A CA 1
ATOM 805 C C . ALA A 1 110 ? -3.434 5.127 2.302 1.00 85.81 110 ALA A C 1
ATOM 807 O O . ALA A 1 110 ? -3.344 4.121 1.599 1.00 85.81 110 ALA A O 1
ATOM 808 N N . SER A 1 111 ? -2.711 6.224 2.119 1.00 80.00 111 SER A N 1
ATOM 809 C CA . SER A 1 111 ? -1.491 6.278 1.322 1.00 80.00 111 SER A CA 1
ATOM 810 C C . SER A 1 111 ? -0.365 6.636 2.270 1.00 80.00 111 SER A C 1
ATOM 812 O O . SER A 1 111 ? -0.497 7.579 3.049 1.00 80.00 111 SER A O 1
ATOM 814 N N . PHE A 1 112 ? 0.721 5.881 2.193 1.00 79.19 112 PHE A N 1
ATOM 815 C CA . PHE A 1 112 ? 1.922 6.127 2.966 1.00 79.19 112 PHE A CA 1
ATOM 816 C C . PHE A 1 112 ? 3.126 6.165 2.031 1.00 79.19 112 PHE A C 1
ATOM 818 O O . PHE A 1 112 ? 3.288 5.288 1.186 1.00 79.19 112 PHE A O 1
ATOM 825 N N . HIS A 1 113 ? 3.964 7.174 2.208 1.00 71.12 113 HIS A N 1
ATOM 826 C CA . HIS A 1 113 ? 5.184 7.402 1.464 1.00 71.12 113 HIS A CA 1
ATOM 827 C C . HIS A 1 113 ? 6.307 7.710 2.465 1.00 71.12 113 HIS A C 1
ATOM 829 O O . HIS A 1 113 ? 6.766 8.837 2.584 1.00 71.12 113 HIS A O 1
ATOM 835 N N . GLY A 1 114 ? 6.759 6.691 3.197 1.00 61.44 114 GLY A N 1
ATOM 836 C CA . GLY A 1 114 ? 7.789 6.825 4.237 1.00 61.44 114 GLY A CA 1
ATOM 837 C C . GLY A 1 114 ? 9.236 6.873 3.751 1.00 61.44 114 GLY A C 1
ATOM 838 O O . GLY A 1 114 ? 10.149 6.659 4.546 1.00 61.44 114 GLY A O 1
ATOM 839 N N . ASP A 1 115 ? 9.482 7.075 2.453 1.00 62.34 115 ASP A N 1
ATOM 840 C CA . ASP A 1 115 ? 10.845 7.079 1.903 1.00 62.34 115 ASP A CA 1
ATOM 841 C C . ASP A 1 115 ? 11.591 8.406 2.121 1.00 62.34 115 ASP A C 1
ATOM 843 O O . ASP A 1 115 ? 12.648 8.626 1.523 1.00 62.34 115 ASP A O 1
ATOM 847 N N . THR A 1 116 ? 11.101 9.281 3.007 1.00 54.88 116 THR A N 1
ATOM 848 C CA . THR A 1 116 ? 11.867 10.447 3.444 1.00 54.88 116 THR A CA 1
ATOM 849 C C . THR A 1 116 ? 13.182 9.954 4.053 1.00 54.88 116 THR A C 1
ATOM 851 O O . THR A 1 116 ? 13.229 9.366 5.132 1.00 54.88 116 THR A O 1
ATOM 854 N N . ASN A 1 117 ? 14.279 10.166 3.322 1.00 55.22 117 ASN A N 1
ATOM 855 C CA . ASN A 1 117 ? 15.638 9.701 3.630 1.00 55.22 117 ASN A CA 1
ATOM 856 C C . ASN A 1 117 ? 15.938 8.200 3.422 1.00 55.22 117 ASN A C 1
ATOM 858 O O . ASN A 1 117 ? 16.979 7.740 3.896 1.00 55.22 117 ASN A O 1
ATOM 862 N N . GLY A 1 118 ? 15.110 7.431 2.704 1.00 54.59 118 GLY A N 1
ATOM 863 C CA . GLY A 1 118 ? 15.462 6.054 2.316 1.00 54.59 118 GLY A CA 1
ATOM 864 C C . GLY A 1 118 ? 15.238 4.969 3.381 1.00 54.59 118 GLY A C 1
ATOM 865 O O . GLY A 1 118 ? 15.762 3.864 3.231 1.00 54.59 118 GLY A O 1
ATOM 866 N N . GLN A 1 119 ? 14.546 5.274 4.488 1.00 54.28 119 GLN A N 1
ATOM 867 C CA . GLN A 1 119 ? 14.619 4.472 5.724 1.00 54.28 119 GLN A CA 1
ATOM 868 C C . GLN A 1 119 ? 13.472 3.474 5.954 1.00 54.28 119 GLN A C 1
ATOM 870 O O . GLN A 1 119 ? 13.594 2.649 6.854 1.00 54.28 119 GLN A O 1
ATOM 875 N N . ALA A 1 120 ? 12.390 3.493 5.168 1.00 66.19 120 ALA A N 1
ATOM 876 C CA . ALA A 1 120 ? 11.197 2.674 5.453 1.00 66.19 120 ALA A CA 1
ATOM 877 C C . ALA A 1 120 ? 10.953 1.500 4.484 1.00 66.19 120 ALA A C 1
ATOM 879 O O . ALA A 1 120 ? 9.980 0.765 4.635 1.00 66.19 120 ALA A O 1
ATOM 880 N N . ASN A 1 121 ? 11.814 1.305 3.482 1.00 78.38 121 ASN A N 1
ATOM 881 C CA . ASN A 1 121 ? 11.629 0.270 2.465 1.00 78.38 121 ASN A CA 1
ATOM 882 C C . ASN A 1 121 ? 12.243 -1.071 2.885 1.00 78.38 121 ASN A C 1
ATOM 884 O O . ASN A 1 121 ? 13.388 -1.118 3.334 1.00 78.38 121 ASN A O 1
ATOM 888 N N . THR A 1 122 ? 11.523 -2.169 2.643 1.00 87.50 122 THR A N 1
ATOM 889 C CA . THR A 1 122 ? 12.038 -3.529 2.863 1.00 87.50 122 THR A CA 1
ATOM 890 C C . THR A 1 122 ? 12.481 -4.194 1.561 1.00 87.50 122 THR A C 1
ATOM 892 O O . THR A 1 122 ? 11.891 -4.001 0.498 1.00 87.50 122 THR A O 1
ATOM 895 N N . TYR A 1 123 ? 13.547 -4.987 1.630 1.00 91.56 123 TYR A N 1
ATOM 896 C CA . TYR A 1 123 ? 14.166 -5.635 0.473 1.00 91.56 123 TYR A CA 1
ATOM 897 C C . TYR A 1 123 ? 14.224 -7.148 0.668 1.00 91.56 123 TYR A C 1
ATOM 899 O O . TYR A 1 123 ? 14.469 -7.623 1.778 1.00 91.56 123 TYR A O 1
ATOM 907 N N . LEU A 1 124 ? 14.065 -7.929 -0.410 1.00 93.31 124 LEU A N 1
ATOM 908 C CA . LEU A 1 124 ? 14.227 -9.393 -0.332 1.00 93.31 124 LEU A CA 1
ATOM 909 C C . LEU A 1 124 ? 15.604 -9.785 0.205 1.00 93.31 124 LEU A C 1
ATOM 911 O O . LEU A 1 124 ? 15.743 -10.775 0.918 1.00 93.31 124 LEU A O 1
ATOM 915 N N . LYS A 1 125 ? 16.618 -8.998 -0.160 1.00 91.00 125 LYS A N 1
ATOM 916 C CA . LYS A 1 125 ? 17.993 -9.161 0.287 1.00 91.00 125 LYS A CA 1
ATOM 917 C C . LYS A 1 125 ? 18.466 -7.861 0.927 1.00 91.00 125 LYS A C 1
ATOM 919 O O . LYS A 1 125 ? 18.748 -6.895 0.219 1.00 91.00 125 LYS A O 1
ATOM 924 N N . GLY A 1 126 ? 18.552 -7.860 2.255 1.00 86.06 126 GLY A N 1
ATOM 925 C CA . GLY A 1 126 ? 19.138 -6.761 3.017 1.00 86.06 126 GLY A CA 1
ATOM 926 C C . GLY A 1 126 ? 20.634 -6.576 2.734 1.00 86.06 126 GLY A C 1
ATOM 927 O O . GLY A 1 126 ? 21.309 -7.446 2.172 1.00 86.06 126 GLY A O 1
ATOM 928 N N . SER A 1 127 ? 21.156 -5.417 3.120 1.00 84.88 127 SER A N 1
ATOM 929 C CA . SER A 1 127 ? 22.579 -5.073 3.070 1.00 84.88 127 SER A CA 1
ATOM 930 C C . SER A 1 127 ? 22.906 -4.041 4.156 1.00 84.88 127 SER A C 1
ATOM 932 O O . SER A 1 127 ? 22.052 -3.679 4.956 1.00 84.88 127 SER A O 1
ATOM 934 N N . THR A 1 128 ? 24.131 -3.512 4.180 1.00 81.50 128 THR A N 1
ATOM 935 C CA . THR A 1 128 ? 24.491 -2.408 5.087 1.00 81.50 128 THR A CA 1
ATOM 936 C C . THR A 1 128 ? 23.716 -1.116 4.818 1.00 81.50 128 THR A C 1
ATOM 938 O O . THR A 1 128 ? 23.670 -0.252 5.687 1.00 81.50 128 THR A O 1
ATOM 941 N N . SER A 1 129 ? 23.132 -0.968 3.627 1.00 78.31 129 SER A N 1
ATOM 942 C CA . SER A 1 129 ? 22.370 0.214 3.214 1.00 78.31 129 SER A CA 1
ATOM 943 C C . SER A 1 129 ? 20.911 -0.091 2.870 1.00 78.31 129 SER A C 1
ATOM 945 O O . SER A 1 129 ? 20.201 0.815 2.449 1.00 78.31 129 SER A O 1
ATOM 947 N N . LEU A 1 130 ? 20.480 -1.353 2.964 1.00 83.31 130 LEU A N 1
ATOM 948 C CA . LEU A 1 130 ? 19.133 -1.801 2.611 1.00 83.31 130 LEU A CA 1
ATOM 949 C C . LEU A 1 130 ? 18.558 -2.624 3.754 1.00 83.31 130 LEU A C 1
ATOM 951 O O . LEU A 1 130 ? 19.177 -3.591 4.198 1.00 83.31 130 LEU A O 1
ATOM 955 N N . TYR A 1 131 ? 17.354 -2.277 4.186 1.00 84.25 131 TYR A N 1
ATOM 956 C CA . TYR A 1 131 ? 16.696 -2.972 5.277 1.00 84.25 131 TYR A CA 1
ATOM 957 C C . TYR A 1 131 ? 15.994 -4.241 4.771 1.00 84.25 131 TYR A C 1
ATOM 959 O O . TYR A 1 131 ? 15.165 -4.195 3.862 1.00 84.25 131 TYR A O 1
ATOM 967 N N . GLY A 1 132 ? 16.387 -5.406 5.285 1.00 90.44 132 GLY A N 1
ATOM 968 C CA . GLY A 1 132 ? 15.871 -6.685 4.807 1.00 90.44 132 GLY A CA 1
ATOM 969 C C . GLY A 1 132 ? 14.464 -6.982 5.332 1.00 90.44 132 GLY A C 1
ATOM 970 O O . GLY A 1 132 ? 14.108 -6.655 6.463 1.00 90.44 132 GLY A O 1
ATOM 971 N N . VAL A 1 133 ? 13.632 -7.605 4.492 1.00 91.88 133 VAL A N 1
ATOM 972 C CA . VAL A 1 133 ? 12.240 -7.924 4.848 1.00 91.88 133 VAL A CA 1
ATOM 973 C C . VAL A 1 133 ? 12.157 -8.949 5.980 1.00 91.88 133 VAL A C 1
ATOM 975 O O . VAL A 1 133 ? 11.213 -8.924 6.757 1.00 91.88 133 VAL A O 1
ATOM 978 N N . GLN A 1 134 ? 13.137 -9.844 6.119 1.00 92.81 134 GLN A N 1
ATOM 979 C CA . GLN A 1 134 ? 13.104 -10.860 7.175 1.00 92.81 134 GLN A CA 1
ATOM 980 C C . GLN A 1 134 ? 13.367 -10.251 8.553 1.00 92.81 134 GLN A C 1
ATOM 982 O O . GLN A 1 134 ? 12.680 -10.593 9.514 1.00 92.81 134 GLN A O 1
ATOM 987 N N . GLU A 1 135 ? 14.312 -9.317 8.624 1.00 88.19 135 GLU A N 1
ATOM 988 C CA . GLU A 1 135 ? 14.623 -8.523 9.806 1.00 88.19 135 GLU A CA 1
ATOM 989 C C . GLU A 1 135 ? 13.397 -7.709 10.230 1.00 88.19 135 GLU A C 1
ATOM 991 O O . GLU A 1 135 ? 12.963 -7.816 11.375 1.00 88.19 135 GLU A O 1
ATOM 996 N N . PHE A 1 136 ? 12.745 -7.032 9.280 1.00 87.44 136 PHE A N 1
ATOM 997 C CA . PHE A 1 136 ? 11.482 -6.329 9.517 1.00 87.44 136 PHE A CA 1
ATOM 998 C C . PHE A 1 136 ? 10.390 -7.237 10.104 1.00 87.44 136 PHE A C 1
ATOM 1000 O O . PHE A 1 136 ? 9.792 -6.920 11.131 1.00 87.44 136 PHE A O 1
ATOM 1007 N N . LEU A 1 137 ? 10.148 -8.408 9.500 1.00 89.69 137 LEU A N 1
ATOM 1008 C CA . LEU A 1 137 ? 9.150 -9.360 10.004 1.00 89.69 137 LEU A CA 1
ATOM 1009 C C . LEU A 1 137 ? 9.506 -9.897 11.396 1.00 89.69 137 LEU A C 1
ATOM 1011 O O . LEU A 1 137 ? 8.619 -10.238 12.183 1.00 89.69 137 LEU A O 1
ATOM 1015 N N . GLN A 1 138 ? 10.794 -10.046 11.702 1.00 88.94 138 GLN A N 1
ATOM 1016 C CA . GLN A 1 138 ? 11.252 -10.449 13.027 1.00 88.94 138 GLN A CA 1
ATOM 1017 C C . GLN A 1 138 ? 11.026 -9.340 14.058 1.00 88.94 138 GLN A C 1
ATOM 1019 O O . GLN A 1 138 ? 10.537 -9.635 15.146 1.00 88.94 138 GLN A O 1
ATOM 1024 N N . GLU A 1 139 ? 11.312 -8.087 13.713 1.00 84.88 139 GLU A N 1
ATOM 1025 C CA . GLU A 1 139 ? 11.069 -6.937 14.584 1.00 84.88 139 GLU A CA 1
ATOM 1026 C C . GLU A 1 139 ? 9.581 -6.747 14.874 1.00 84.88 139 GLU A C 1
ATOM 1028 O O . GLU A 1 139 ? 9.216 -6.643 16.042 1.00 84.88 139 GLU A O 1
ATOM 1033 N N . CYS A 1 140 ? 8.707 -6.821 13.860 1.00 83.69 140 CYS A N 1
ATOM 10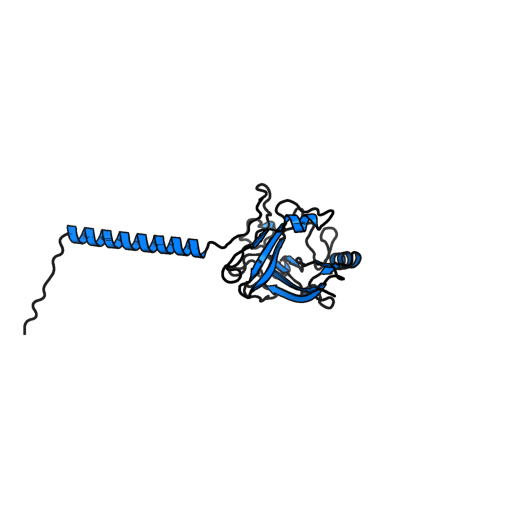34 C CA . CYS A 1 140 ? 7.257 -6.778 14.077 1.00 83.69 140 CYS A CA 1
ATOM 1035 C C . CYS A 1 140 ? 6.802 -7.855 15.071 1.00 83.69 140 CYS A C 1
ATOM 1037 O O . CYS A 1 140 ? 6.031 -7.569 15.984 1.00 83.69 140 CYS A O 1
ATOM 1039 N N . ARG A 1 141 ? 7.311 -9.086 14.929 1.00 86.81 141 ARG A N 1
ATOM 1040 C CA . ARG A 1 141 ? 7.000 -10.181 15.860 1.00 86.81 141 ARG A CA 1
ATOM 1041 C C . ARG A 1 141 ? 7.527 -9.922 17.268 1.00 86.81 141 ARG A C 1
ATOM 1043 O O . ARG A 1 141 ? 6.869 -10.312 18.222 1.00 86.81 141 ARG A O 1
ATOM 1050 N N . GLY A 1 142 ? 8.680 -9.268 17.398 1.00 82.88 142 GLY A N 1
ATOM 1051 C CA . GLY A 1 142 ? 9.276 -8.916 18.688 1.00 82.88 142 GLY A CA 1
ATOM 1052 C C . GLY A 1 142 ? 8.453 -7.923 19.513 1.00 82.88 142 GLY A C 1
ATOM 1053 O O . GLY A 1 142 ? 8.675 -7.826 20.716 1.00 82.88 142 GLY A O 1
ATOM 1054 N N . VAL A 1 143 ? 7.508 -7.216 18.887 1.00 80.50 143 VAL A N 1
ATOM 1055 C CA . VAL A 1 143 ? 6.590 -6.267 19.539 1.00 80.50 143 VAL A CA 1
ATOM 1056 C C . VAL A 1 143 ? 5.117 -6.699 19.452 1.00 80.50 143 VAL A C 1
ATOM 1058 O O . VAL A 1 143 ? 4.227 -5.869 19.584 1.00 80.50 143 VAL A O 1
ATOM 1061 N N . ASP A 1 144 ? 4.846 -7.986 19.207 1.00 86.00 144 ASP A N 1
ATOM 1062 C CA . ASP A 1 144 ? 3.495 -8.567 19.085 1.00 86.00 144 ASP A CA 1
ATOM 1063 C C . ASP A 1 144 ? 2.631 -7.996 17.941 1.00 86.00 144 ASP A C 1
ATOM 1065 O O . ASP A 1 144 ? 1.395 -8.061 17.940 1.00 86.00 144 ASP A O 1
ATOM 1069 N N . PHE A 1 145 ? 3.284 -7.509 16.887 1.00 85.50 145 PHE A N 1
ATOM 1070 C CA . PHE A 1 145 ? 2.649 -7.173 15.617 1.00 85.50 145 PHE A CA 1
ATOM 1071 C C . PHE A 1 145 ? 2.835 -8.289 14.582 1.00 85.50 145 PHE A C 1
ATOM 1073 O O . PHE A 1 145 ? 3.697 -9.169 14.670 1.00 85.50 145 PHE A O 1
ATOM 1080 N N . GLN A 1 146 ? 1.990 -8.255 13.559 1.00 90.81 146 GLN A N 1
ATOM 1081 C CA . GLN A 1 146 ? 2.135 -9.056 12.351 1.00 90.81 146 GLN A CA 1
ATOM 1082 C C . GLN A 1 146 ? 1.793 -8.221 11.120 1.00 90.81 146 GLN A C 1
ATOM 1084 O O . GLN A 1 146 ? 1.109 -7.200 11.213 1.00 90.81 146 GLN A O 1
ATOM 1089 N N . VAL A 1 147 ? 2.278 -8.661 9.964 1.00 91.81 147 VAL A N 1
ATOM 1090 C CA . VAL A 1 147 ? 1.960 -8.049 8.672 1.00 91.81 147 VAL A CA 1
ATOM 1091 C C . VAL A 1 147 ? 0.752 -8.735 8.036 1.00 91.81 147 VAL A C 1
ATOM 1093 O O . VAL A 1 147 ? 0.348 -9.821 8.446 1.00 91.81 147 VAL A O 1
ATOM 1096 N N . CYS A 1 148 ? 0.176 -8.121 7.004 1.00 94.06 148 CYS A N 1
ATOM 1097 C CA . CYS A 1 148 ? -0.977 -8.680 6.305 1.00 94.06 148 CYS A CA 1
ATOM 1098 C C . CYS A 1 148 ? -0.696 -10.013 5.628 1.00 94.06 148 CYS A C 1
ATOM 1100 O O . CYS A 1 148 ? -1.601 -10.847 5.588 1.00 94.06 148 CYS A O 1
ATOM 1102 N N . TRP A 1 149 ? 0.516 -10.202 5.105 1.00 94.62 149 TRP A N 1
ATOM 1103 C CA . TRP A 1 149 ? 0.910 -11.395 4.364 1.00 94.62 149 TRP A CA 1
ATOM 1104 C C . TRP A 1 149 ? 0.798 -12.669 5.223 1.00 94.62 149 TRP A C 1
ATOM 1106 O O . TRP A 1 149 ? 1.171 -12.632 6.396 1.00 94.62 149 TRP A O 1
ATOM 1116 N N . PRO A 1 150 ? 0.302 -13.792 4.666 1.00 91.25 150 PRO A N 1
ATOM 1117 C CA . PRO A 1 150 ? 0.236 -15.063 5.390 1.00 91.25 150 PRO A CA 1
ATOM 1118 C C . PRO A 1 150 ? 1.613 -15.520 5.891 1.00 91.25 150 PRO A C 1
ATOM 1120 O O . PRO A 1 150 ? 2.608 -15.363 5.187 1.00 91.25 150 PRO A O 1
ATOM 1123 N N . GLU A 1 151 ? 1.673 -16.107 7.090 1.00 87.31 151 GLU A N 1
ATOM 1124 C CA . GLU A 1 151 ? 2.944 -16.498 7.728 1.00 87.31 151 GLU A CA 1
ATOM 1125 C C . GLU A 1 151 ? 3.721 -17.567 6.949 1.00 87.31 151 GLU A C 1
ATOM 1127 O O . GLU A 1 151 ? 4.948 -17.608 7.006 1.00 87.31 151 GLU A O 1
ATOM 1132 N N . ASP A 1 152 ? 3.012 -18.427 6.221 1.00 89.62 152 ASP A N 1
ATOM 1133 C CA . ASP A 1 152 ? 3.564 -19.492 5.385 1.00 89.62 152 ASP A CA 1
ATOM 1134 C C . ASP A 1 152 ? 3.909 -19.025 3.959 1.00 89.62 152 ASP A C 1
ATOM 1136 O O . ASP A 1 152 ? 4.423 -19.802 3.150 1.00 89.62 152 ASP A O 1
ATOM 1140 N N . MET A 1 153 ? 3.654 -17.755 3.631 1.00 91.62 153 MET A N 1
ATOM 1141 C CA . MET A 1 153 ? 3.943 -17.194 2.317 1.00 91.62 153 MET A CA 1
ATOM 1142 C C . MET A 1 153 ? 5.397 -16.729 2.211 1.00 91.62 153 MET A C 1
ATOM 1144 O O . MET A 1 153 ? 5.897 -15.945 3.014 1.00 91.62 153 MET A O 1
ATOM 1148 N N . GLU A 1 154 ? 6.078 -17.155 1.149 1.00 94.62 154 GLU A N 1
ATOM 1149 C CA . GLU A 1 154 ? 7.401 -16.631 0.815 1.00 94.62 154 GLU A CA 1
ATOM 1150 C C . GLU A 1 154 ? 7.310 -15.169 0.363 1.00 94.62 154 GLU A C 1
ATOM 1152 O O . GLU A 1 154 ? 6.546 -14.839 -0.545 1.00 94.62 154 GLU A O 1
ATOM 1157 N N . MET A 1 155 ? 8.156 -14.299 0.920 1.00 94.44 155 MET A N 1
ATOM 1158 C CA . MET A 1 155 ? 8.142 -12.864 0.596 1.00 94.44 155 MET A CA 1
ATOM 1159 C C . MET A 1 155 ? 8.480 -12.552 -0.868 1.00 94.44 155 MET A C 1
ATOM 1161 O O . MET A 1 155 ? 8.103 -11.499 -1.373 1.00 94.44 155 MET A O 1
ATOM 1165 N N . SER A 1 156 ? 9.108 -13.483 -1.593 1.00 93.75 156 SER A N 1
ATOM 1166 C CA . SER A 1 156 ? 9.295 -13.398 -3.049 1.00 93.75 156 SER A CA 1
ATOM 1167 C C . SER A 1 156 ? 7.981 -13.425 -3.841 1.00 93.75 156 SER A C 1
ATOM 1169 O O . SER A 1 156 ? 7.980 -13.082 -5.018 1.00 93.75 156 SER A O 1
ATOM 1171 N N . LYS A 1 157 ? 6.863 -13.808 -3.213 1.00 93.88 157 LYS A N 1
ATOM 1172 C CA . LYS A 1 157 ? 5.504 -13.772 -3.784 1.00 93.88 157 LYS A CA 1
ATOM 1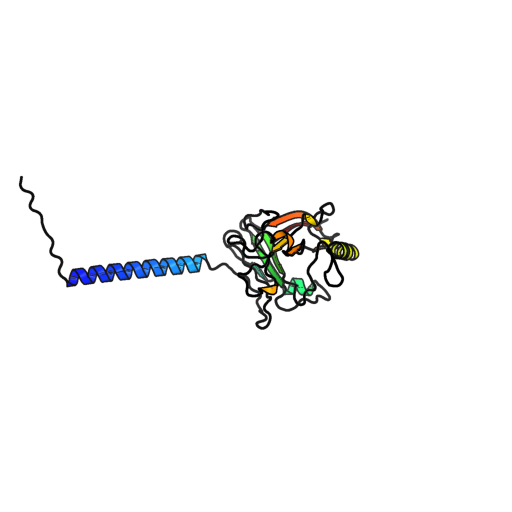173 C C . LYS A 1 157 ? 4.724 -12.528 -3.342 1.00 93.88 157 LYS A C 1
ATOM 1175 O O . LYS A 1 157 ? 3.697 -12.190 -3.929 1.00 93.88 157 LYS A O 1
ATOM 1180 N N . CYS A 1 158 ? 5.241 -11.800 -2.358 1.00 94.31 158 CYS A N 1
ATOM 1181 C CA . CYS A 1 158 ? 4.656 -10.581 -1.800 1.00 94.31 158 CYS A CA 1
ATOM 1182 C C . CYS A 1 158 ? 5.212 -9.313 -2.460 1.00 94.31 158 CYS A C 1
ATOM 1184 O O . CYS A 1 158 ? 5.195 -8.252 -1.852 1.00 94.31 158 CYS A O 1
ATOM 1186 N N . LEU A 1 159 ? 5.741 -9.416 -3.684 1.00 94.25 159 LEU A N 1
ATOM 1187 C CA . LEU A 1 159 ? 6.295 -8.276 -4.410 1.00 94.25 159 LEU A CA 1
ATOM 1188 C C . LEU A 1 159 ? 5.216 -7.222 -4.643 1.00 94.25 159 LEU A C 1
ATOM 1190 O O . LEU A 1 159 ? 4.123 -7.539 -5.125 1.00 94.25 159 LEU A O 1
ATOM 1194 N N . THR A 1 160 ? 5.551 -5.982 -4.302 1.00 92.69 160 THR A N 1
ATOM 1195 C CA . THR A 1 160 ? 4.685 -4.813 -4.463 1.00 92.69 160 THR A CA 1
ATOM 1196 C C . THR A 1 160 ? 5.356 -3.742 -5.300 1.00 92.69 160 THR A C 1
ATOM 1198 O O . THR A 1 160 ? 4.649 -2.959 -5.914 1.00 92.69 160 THR A O 1
ATOM 1201 N N . THR A 1 161 ? 6.677 -3.770 -5.471 1.00 91.81 161 THR A N 1
ATOM 1202 C CA . THR A 1 161 ? 7.351 -2.999 -6.516 1.00 91.81 161 THR A CA 1
ATOM 1203 C C . THR A 1 161 ? 7.791 -3.878 -7.670 1.00 91.81 161 THR A C 1
ATOM 1205 O O . THR A 1 161 ? 8.218 -5.021 -7.506 1.00 91.81 161 THR A O 1
ATOM 1208 N N . CYS A 1 162 ? 7.661 -3.324 -8.868 1.00 89.31 162 CYS A N 1
ATOM 1209 C CA . CYS A 1 162 ? 8.291 -3.831 -10.073 1.00 89.31 162 CYS A CA 1
ATOM 1210 C C . CYS A 1 162 ? 8.514 -2.635 -10.993 1.00 89.31 162 CYS A C 1
ATOM 1212 O O . CYS A 1 162 ? 7.829 -2.463 -11.995 1.00 89.31 162 CYS A O 1
ATOM 1214 N N . ASN A 1 163 ? 9.417 -1.735 -10.620 1.00 84.69 163 ASN A N 1
ATOM 1215 C CA . ASN A 1 163 ? 9.661 -0.526 -11.400 1.00 84.69 163 ASN A CA 1
ATOM 1216 C C . ASN A 1 163 ? 11.074 -0.530 -11.980 1.00 84.69 163 ASN A C 1
ATOM 1218 O O . ASN A 1 163 ? 12.025 -1.030 -11.388 1.00 84.69 163 ASN A O 1
ATOM 1222 N N . ALA A 1 164 ? 11.210 -0.009 -13.194 1.00 81.19 164 ALA A N 1
ATOM 1223 C CA . ALA A 1 164 ? 12.486 0.057 -13.884 1.00 81.19 164 ALA A CA 1
ATOM 1224 C C . ALA A 1 164 ? 12.560 1.362 -14.660 1.00 81.19 164 ALA A C 1
ATOM 1226 O O . ALA A 1 164 ? 11.698 1.658 -15.496 1.00 81.19 164 ALA A O 1
ATOM 1227 N N . ARG A 1 165 ? 13.603 2.148 -14.396 1.00 76.69 165 ARG A N 1
ATOM 1228 C CA . ARG A 1 165 ? 13.797 3.425 -15.078 1.00 76.69 165 ARG A CA 1
ATOM 1229 C C . ARG A 1 165 ? 14.326 3.154 -16.480 1.00 76.69 165 ARG A C 1
ATOM 1231 O O . ARG A 1 165 ? 15.219 2.332 -16.676 1.00 76.69 165 ARG A O 1
ATOM 1238 N N . THR A 1 166 ? 13.748 3.817 -17.474 1.00 70.56 166 THR A N 1
ATOM 1239 C CA . THR A 1 166 ? 14.207 3.735 -18.869 1.00 70.56 166 THR A CA 1
ATOM 1240 C C . THR A 1 166 ? 14.827 5.060 -19.289 1.00 70.56 166 THR A C 1
ATOM 1242 O O . THR A 1 166 ? 14.677 6.066 -18.598 1.00 70.56 166 THR A O 1
ATOM 1245 N N . PHE A 1 167 ? 15.489 5.083 -20.447 1.00 63.00 167 PHE A N 1
ATOM 1246 C CA . PHE A 1 167 ? 16.148 6.274 -21.005 1.00 63.00 167 PHE A CA 1
ATOM 1247 C C . PHE A 1 167 ? 15.215 7.473 -21.261 1.00 63.00 167 PHE A C 1
ATOM 1249 O O . PHE A 1 167 ? 15.686 8.539 -21.638 1.00 63.00 167 PHE A O 1
ATOM 1256 N N . LEU A 1 168 ? 13.903 7.313 -21.069 1.00 66.50 168 LEU A N 1
ATOM 1257 C CA . LEU A 1 168 ? 12.909 8.376 -21.208 1.00 66.50 168 LEU A CA 1
ATOM 1258 C C . LEU A 1 168 ? 12.711 9.201 -19.925 1.00 66.50 168 LEU A C 1
ATOM 1260 O O . LEU A 1 168 ? 11.981 10.187 -19.953 1.00 66.50 168 LEU A O 1
ATO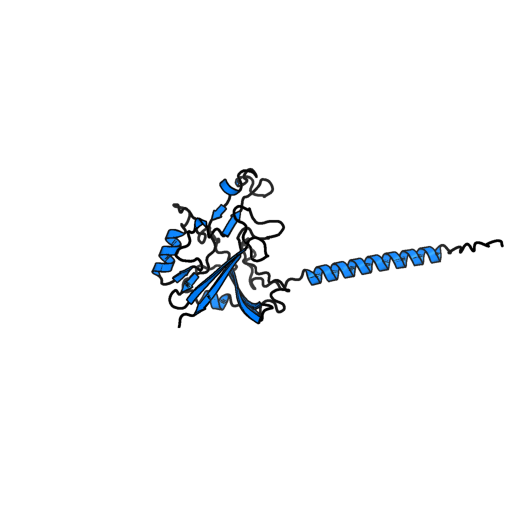M 1264 N N . GLN A 1 169 ? 13.323 8.808 -18.802 1.00 66.38 169 GLN A N 1
ATOM 1265 C CA . GLN A 1 169 ? 13.212 9.526 -17.530 1.00 66.38 169 GLN A CA 1
ATOM 1266 C C . GLN A 1 169 ? 14.430 10.438 -17.275 1.00 66.38 169 GLN A C 1
ATOM 1268 O O . GLN A 1 169 ? 15.533 10.106 -17.711 1.00 66.38 169 GLN A O 1
ATOM 1273 N N . PRO A 1 170 ? 14.276 11.548 -16.518 1.00 59.16 170 PRO A N 1
ATOM 1274 C CA . PRO A 1 170 ? 15.338 12.541 -16.289 1.00 59.16 170 PRO A CA 1
ATOM 1275 C C . PRO A 1 170 ? 16.638 11.990 -15.677 1.00 59.16 170 PRO A C 1
ATOM 1277 O O . PRO A 1 170 ? 17.693 12.606 -15.786 1.00 59.16 170 PRO A O 1
ATOM 1280 N N . GLN A 1 171 ? 16.582 10.825 -15.029 1.00 66.06 171 GLN A N 1
ATOM 1281 C CA . GLN A 1 171 ? 17.709 10.199 -14.336 1.00 66.06 171 GLN A CA 1
ATOM 1282 C C . GLN A 1 171 ? 18.337 9.090 -15.188 1.00 66.06 171 GLN A C 1
ATOM 1284 O O . GLN A 1 171 ? 18.229 7.902 -14.878 1.00 66.06 171 GLN A O 1
ATOM 1289 N N . LEU A 1 172 ? 19.009 9.489 -16.272 1.00 71.50 172 LEU A N 1
ATOM 1290 C CA . LEU A 1 172 ? 19.646 8.582 -17.238 1.00 71.50 172 LEU A CA 1
ATOM 1291 C C . LEU A 1 172 ? 20.656 7.612 -16.603 1.00 71.50 172 LEU A C 1
ATOM 1293 O O . LEU A 1 172 ? 20.816 6.494 -17.079 1.00 71.50 172 LEU A O 1
ATOM 1297 N N . ASN A 1 173 ? 21.298 7.999 -15.499 1.00 76.31 173 ASN A N 1
ATOM 1298 C CA . ASN A 1 173 ? 22.228 7.150 -14.749 1.00 76.31 173 ASN A CA 1
ATOM 1299 C C . ASN A 1 173 ? 21.558 5.947 -14.063 1.00 76.31 173 ASN A C 1
ATOM 1301 O O . ASN A 1 173 ? 22.251 5.018 -13.661 1.00 76.31 173 ASN A O 1
ATOM 1305 N N . LYS A 1 174 ? 20.230 5.966 -13.916 1.00 72.25 174 LYS A N 1
ATOM 1306 C CA . LYS A 1 174 ? 19.433 4.852 -13.385 1.00 72.25 174 LYS A CA 1
ATOM 1307 C C . LYS A 1 174 ? 18.704 4.080 -14.489 1.00 72.25 174 LYS A C 1
ATOM 1309 O O . LYS A 1 174 ? 17.955 3.157 -14.187 1.00 72.25 174 LYS A O 1
ATOM 1314 N N . ALA A 1 175 ? 18.884 4.468 -15.754 1.00 80.06 175 ALA A N 1
ATOM 1315 C CA . ALA A 1 175 ? 18.205 3.834 -16.870 1.00 80.06 175 ALA A CA 1
ATOM 1316 C C . ALA A 1 175 ? 18.752 2.424 -17.131 1.00 80.06 175 ALA A C 1
ATOM 1318 O O . ALA A 1 175 ? 19.960 2.192 -17.116 1.00 80.06 175 ALA A O 1
ATOM 1319 N N . CYS A 1 176 ? 17.853 1.495 -17.441 1.00 84.69 176 CYS A N 1
ATOM 1320 C CA . CYS A 1 176 ? 18.194 0.149 -17.882 1.00 84.69 176 CYS A CA 1
ATOM 1321 C C . CYS A 1 176 ? 17.657 -0.129 -19.299 1.00 84.69 176 CYS A C 1
ATOM 1323 O O . CYS A 1 176 ? 16.652 0.461 -19.725 1.00 84.69 176 CYS A O 1
ATOM 1325 N N . PRO A 1 177 ? 18.299 -1.039 -20.060 1.00 85.19 177 PRO A N 1
ATOM 1326 C CA . PRO A 1 177 ? 17.739 -1.545 -21.306 1.00 85.19 177 PRO A CA 1
ATOM 1327 C C . PRO A 1 177 ? 16.361 -2.168 -21.081 1.00 85.19 177 PRO A C 1
ATOM 1329 O O . PRO A 1 177 ? 16.149 -2.878 -20.100 1.00 85.19 177 PRO A O 1
ATOM 1332 N N . SER A 1 178 ? 15.438 -1.992 -22.033 1.00 81.50 178 SER A N 1
ATOM 1333 C CA . SER A 1 178 ? 14.071 -2.506 -21.871 1.00 81.50 178 SER A CA 1
ATOM 1334 C C . SER A 1 178 ? 14.004 -4.026 -21.660 1.00 81.50 178 SER A C 1
ATOM 1336 O O . SER A 1 178 ? 13.093 -4.501 -20.991 1.00 81.50 178 SER A O 1
ATOM 1338 N N . ALA A 1 179 ? 14.959 -4.782 -22.208 1.00 85.19 179 ALA A N 1
ATOM 1339 C CA . ALA A 1 179 ? 15.048 -6.233 -22.038 1.00 85.19 179 ALA A CA 1
ATOM 1340 C C . ALA A 1 179 ? 15.516 -6.664 -20.633 1.00 85.19 179 ALA A C 1
ATOM 1342 O O . ALA A 1 179 ? 15.378 -7.828 -20.281 1.00 85.19 179 ALA A O 1
ATOM 1343 N N . LYS A 1 180 ? 16.063 -5.737 -19.836 1.00 86.62 180 LYS A N 1
ATOM 1344 C CA . LYS A 1 180 ? 16.629 -5.994 -18.505 1.00 86.62 180 LYS A CA 1
ATOM 1345 C C . LYS A 1 180 ? 15.823 -5.372 -17.366 1.00 86.62 180 LYS A C 1
ATOM 1347 O O . LYS A 1 180 ? 16.296 -5.340 -16.237 1.00 86.62 180 LYS A O 1
ATOM 1352 N N . LYS A 1 181 ? 14.610 -4.876 -17.633 1.00 86.81 181 LYS A N 1
ATOM 1353 C CA . LYS A 1 181 ? 13.807 -4.150 -16.636 1.00 86.81 181 LYS A CA 1
ATOM 1354 C C . LYS A 1 181 ? 13.542 -4.949 -15.362 1.00 86.81 181 LYS A C 1
ATOM 1356 O O . LYS A 1 181 ? 13.600 -4.378 -14.289 1.00 86.81 181 LYS A O 1
ATOM 1361 N N . LEU A 1 182 ? 13.282 -6.250 -15.470 1.00 86.19 182 LEU A N 1
ATOM 1362 C CA . LEU A 1 182 ? 13.023 -7.094 -14.297 1.00 86.19 182 LEU A CA 1
ATOM 1363 C C . LEU A 1 182 ? 14.301 -7.470 -13.540 1.00 86.19 182 LEU A C 1
ATOM 1365 O O . LEU A 1 182 ? 14.255 -7.696 -12.340 1.00 86.19 182 LEU A O 1
ATOM 1369 N N . GLU A 1 183 ? 15.434 -7.536 -14.240 1.00 87.31 183 GLU A N 1
ATOM 1370 C CA . GLU A 1 183 ? 16.738 -7.873 -13.658 1.00 87.31 183 GLU A CA 1
ATOM 1371 C C . GLU A 1 183 ? 17.360 -6.666 -12.941 1.00 87.31 183 GLU A C 1
ATOM 1373 O O . GLU A 1 183 ? 17.953 -6.803 -11.877 1.00 87.31 183 GLU A O 1
ATOM 1378 N N . MET A 1 184 ? 17.240 -5.482 -13.544 1.00 85.75 184 MET A N 1
ATOM 1379 C CA . MET A 1 184 ? 17.856 -4.236 -13.075 1.00 85.75 184 MET A CA 1
ATOM 1380 C C . MET A 1 184 ? 16.866 -3.298 -12.373 1.00 85.75 184 MET A C 1
ATOM 1382 O O . MET A 1 184 ? 17.256 -2.215 -11.938 1.00 85.75 184 MET A O 1
ATOM 1386 N N . GLY A 1 185 ? 15.588 -3.669 -12.333 1.00 86.44 185 GLY A N 1
ATOM 1387 C CA . GLY A 1 185 ? 14.528 -2.902 -11.695 1.00 86.44 185 GLY A CA 1
ATOM 1388 C C . GLY A 1 185 ? 14.466 -3.124 -10.190 1.00 86.44 185 GLY A C 1
ATOM 1389 O O . GLY A 1 185 ? 15.055 -4.053 -9.641 1.00 86.44 185 GLY A O 1
ATOM 1390 N N . ASP A 1 186 ? 13.712 -2.261 -9.525 1.00 88.38 186 ASP A N 1
ATOM 1391 C CA . ASP A 1 186 ? 13.348 -2.425 -8.129 1.00 88.38 186 ASP A CA 1
ATOM 1392 C C . ASP A 1 186 ? 12.165 -3.395 -8.027 1.00 88.38 186 ASP A C 1
ATOM 1394 O O . ASP A 1 186 ? 11.037 -3.065 -8.406 1.00 88.38 186 ASP A O 1
ATOM 1398 N N . VAL A 1 187 ? 12.461 -4.611 -7.564 1.00 92.69 187 VAL A N 1
ATOM 1399 C CA . VAL A 1 187 ? 11.511 -5.720 -7.441 1.00 92.69 187 VAL A CA 1
ATOM 1400 C C . VAL A 1 187 ? 11.551 -6.259 -6.014 1.00 92.69 187 VAL A C 1
ATOM 1402 O O . VAL A 1 187 ? 12.339 -7.153 -5.701 1.00 92.69 187 VAL A O 1
ATOM 1405 N N . ASN A 1 188 ? 10.743 -5.681 -5.122 1.00 93.31 188 ASN A N 1
ATOM 1406 C CA . ASN A 1 188 ? 10.790 -5.970 -3.689 1.00 93.31 188 ASN A CA 1
ATOM 1407 C C . ASN A 1 188 ? 9.390 -5.951 -3.030 1.00 93.31 188 ASN A C 1
ATOM 1409 O O . ASN A 1 188 ? 8.459 -5.320 -3.538 1.00 93.31 188 ASN A O 1
ATOM 1413 N N . PRO A 1 189 ? 9.211 -6.658 -1.898 1.00 93.00 189 PRO A N 1
ATOM 1414 C CA . PRO A 1 189 ? 7.980 -6.651 -1.111 1.00 93.00 189 PRO A CA 1
ATOM 1415 C C . PRO A 1 189 ? 7.982 -5.453 -0.159 1.00 93.00 189 PRO A C 1
ATOM 1417 O O . PRO A 1 189 ? 8.162 -5.625 1.040 1.00 93.00 189 PRO A O 1
ATOM 1420 N N . LYS A 1 190 ? 7.870 -4.235 -0.689 1.00 89.62 190 LYS A N 1
ATOM 1421 C CA . LYS A 1 190 ? 8.082 -3.011 0.096 1.00 89.62 190 LYS A CA 1
ATOM 1422 C C . LYS A 1 190 ? 6.893 -2.635 0.975 1.00 89.62 190 LYS A C 1
ATOM 1424 O O . LYS A 1 190 ? 7.094 -2.021 2.017 1.00 89.62 190 LYS A O 1
ATOM 1429 N N . ASP A 1 191 ? 5.686 -3.032 0.582 1.00 89.62 191 ASP A N 1
ATOM 1430 C CA . ASP A 1 191 ? 4.447 -2.539 1.181 1.00 89.62 191 ASP A CA 1
ATOM 1431 C C . ASP A 1 191 ? 3.795 -3.596 2.085 1.00 89.62 191 ASP A C 1
ATOM 1433 O O . ASP A 1 191 ? 3.529 -4.732 1.679 1.00 89.62 191 ASP A O 1
ATOM 1437 N N . HIS A 1 192 ? 3.519 -3.207 3.333 1.00 88.94 192 HIS A N 1
ATOM 1438 C CA . HIS A 1 192 ? 2.967 -4.076 4.376 1.00 88.94 192 HIS A CA 1
ATOM 1439 C C . HIS A 1 192 ? 1.885 -3.340 5.164 1.00 88.94 192 HIS A C 1
ATOM 1441 O O . HIS A 1 192 ? 2.070 -2.190 5.552 1.00 88.94 192 HIS A O 1
ATOM 1447 N N . ILE A 1 193 ? 0.777 -4.019 5.467 1.00 89.00 193 ILE A N 1
ATOM 1448 C CA . ILE A 1 193 ? -0.193 -3.542 6.462 1.00 89.00 193 ILE A CA 1
ATOM 1449 C C . ILE A 1 193 ? 0.124 -4.250 7.775 1.00 89.00 193 ILE A C 1
ATOM 1451 O O . ILE A 1 193 ? -0.032 -5.467 7.865 1.00 89.00 193 ILE A O 1
ATOM 1455 N N . VAL A 1 194 ? 0.576 -3.496 8.775 1.00 85.25 194 VAL A N 1
ATOM 1456 C CA . VAL A 1 194 ? 0.997 -4.016 10.083 1.00 85.25 194 VAL A CA 1
ATOM 1457 C C . VAL A 1 194 ? -0.118 -3.806 11.108 1.00 85.25 194 VAL A C 1
ATOM 1459 O O . VAL A 1 194 ? -0.727 -2.740 11.158 1.00 85.25 194 VAL A O 1
ATOM 1462 N N . PHE A 1 195 ? -0.416 -4.819 11.920 1.00 84.31 195 PHE A N 1
ATOM 1463 C CA . PHE A 1 195 ? -1.461 -4.761 12.947 1.00 84.31 195 PHE A CA 1
ATOM 1464 C C . PHE A 1 195 ? -1.136 -5.680 14.126 1.00 84.31 195 PHE A C 1
ATOM 1466 O O . PHE A 1 195 ? -0.364 -6.631 13.996 1.00 84.31 195 PHE A O 1
ATOM 1473 N N . SER A 1 196 ? -1.729 -5.388 15.287 1.00 84.56 196 SER A N 1
ATOM 1474 C CA . SER A 1 196 ? -1.559 -6.204 16.493 1.00 84.56 196 SER A CA 1
ATOM 1475 C C . SER A 1 196 ? -2.002 -7.645 16.233 1.00 84.56 196 SER A C 1
ATOM 1477 O O . SER A 1 196 ? -3.119 -7.899 15.763 1.00 84.56 196 SER A O 1
ATOM 1479 N N . ARG A 1 197 ? -1.115 -8.592 16.560 1.00 87.75 197 ARG A N 1
ATOM 1480 C CA . ARG A 1 197 ? -1.364 -10.032 16.446 1.00 87.75 197 ARG A CA 1
ATOM 1481 C C . ARG A 1 197 ? -2.468 -10.486 17.396 1.00 87.75 197 ARG A C 1
ATOM 1483 O O . ARG A 1 197 ? -3.183 -11.433 17.067 1.00 87.75 197 ARG A O 1
ATOM 1490 N N . GLU A 1 198 ? -2.605 -9.836 18.546 1.00 89.94 198 GLU A N 1
ATOM 1491 C CA . GLU A 1 198 ? -3.642 -10.143 19.532 1.00 89.94 198 GLU A CA 1
ATOM 1492 C C . GLU A 1 198 ? -5.006 -9.608 19.108 1.00 89.94 198 GLU A C 1
ATOM 1494 O O . GLU A 1 198 ? -6.001 -10.301 19.271 1.00 89.94 198 GLU A O 1
ATOM 1499 N N . ALA A 1 199 ? -5.056 -8.412 18.518 1.00 84.44 199 ALA A N 1
ATOM 1500 C CA . ALA A 1 199 ? -6.323 -7.761 18.199 1.00 84.44 199 ALA A CA 1
ATOM 1501 C C . ALA A 1 199 ? -6.967 -8.269 16.901 1.00 84.44 199 ALA A C 1
ATOM 1503 O O . ALA A 1 199 ? -8.192 -8.258 16.786 1.00 84.44 199 ALA A O 1
ATOM 1504 N N . PHE A 1 200 ? -6.177 -8.696 15.908 1.00 91.06 200 PHE A N 1
ATOM 1505 C CA . PHE A 1 200 ? -6.706 -9.055 14.589 1.00 91.06 200 PHE A CA 1
ATOM 1506 C C . PHE A 1 200 ? -6.032 -10.279 13.960 1.00 91.06 200 PHE A C 1
ATOM 1508 O O . PHE A 1 200 ? -4.877 -10.610 14.227 1.00 91.06 200 PHE A O 1
ATOM 1515 N N . GLU A 1 201 ? -6.752 -10.930 13.049 1.00 91.50 201 GLU A N 1
ATOM 1516 C CA . GLU A 1 201 ? -6.224 -11.896 12.082 1.00 91.50 201 GLU A CA 1
ATOM 1517 C C . GLU A 1 201 ? -6.428 -11.418 10.637 1.00 91.50 201 GLU A C 1
ATOM 1519 O O . GLU A 1 201 ? -7.437 -10.784 10.312 1.00 91.50 201 GLU A O 1
ATOM 1524 N N . SER A 1 202 ? -5.476 -11.748 9.756 1.00 91.69 202 SER A N 1
ATOM 1525 C CA . SER A 1 202 ? -5.617 -11.546 8.309 1.00 91.69 202 SER A CA 1
ATOM 1526 C C . SER A 1 202 ? -6.503 -12.642 7.726 1.00 91.69 202 SER A C 1
ATOM 1528 O O . SER A 1 202 ? -6.145 -13.815 7.742 1.00 91.69 202 SER A O 1
ATOM 1530 N N . VAL A 1 203 ? -7.670 -12.269 7.203 1.00 92.62 203 VAL A N 1
ATOM 1531 C CA . VAL A 1 203 ? -8.583 -13.205 6.525 1.00 92.62 203 VAL A CA 1
ATOM 1532 C C . VAL A 1 203 ? -8.227 -13.329 5.051 1.00 92.62 203 VAL A C 1
ATOM 1534 O O . VAL A 1 203 ? -8.358 -14.393 4.451 1.00 92.62 203 VAL A O 1
ATOM 1537 N N . ARG A 1 204 ? -7.849 -12.206 4.438 1.00 92.56 204 ARG A N 1
ATOM 1538 C CA . ARG A 1 204 ? -7.529 -12.139 3.017 1.00 92.56 204 ARG A CA 1
ATOM 1539 C C . ARG A 1 204 ? -6.610 -10.966 2.747 1.00 92.56 204 ARG A C 1
ATOM 1541 O O . ARG A 1 204 ? -6.907 -9.856 3.180 1.00 92.56 204 ARG A O 1
ATOM 1548 N N . VAL A 1 205 ? -5.588 -11.198 1.937 1.00 93.12 205 VAL A N 1
ATOM 1549 C CA . VAL A 1 205 ? -4.741 -10.148 1.367 1.00 93.12 205 VAL A CA 1
ATOM 1550 C C . VAL A 1 205 ? -4.958 -10.106 -0.131 1.00 93.12 205 VAL A C 1
ATOM 1552 O O . VAL A 1 205 ? -5.146 -11.139 -0.770 1.00 93.12 205 VAL A O 1
ATOM 1555 N N . ILE A 1 206 ? -4.963 -8.903 -0.678 1.00 93.50 206 ILE A N 1
ATOM 1556 C CA . ILE A 1 206 ? -5.062 -8.631 -2.101 1.00 93.50 206 ILE A CA 1
ATOM 1557 C C . ILE A 1 206 ? -3.902 -7.713 -2.443 1.00 93.50 206 ILE A C 1
ATOM 1559 O O . ILE A 1 206 ? -3.612 -6.774 -1.701 1.00 93.50 206 ILE A O 1
ATOM 1563 N N . LYS A 1 207 ? -3.286 -7.974 -3.589 1.00 94.19 207 LYS A N 1
ATOM 1564 C CA . LYS A 1 207 ? -2.439 -7.004 -4.263 1.00 94.19 207 LYS A CA 1
ATOM 1565 C C . LYS A 1 207 ? -2.986 -6.711 -5.653 1.00 94.19 207 LYS A C 1
ATOM 1567 O O . LYS A 1 207 ? -3.632 -7.578 -6.238 1.00 94.19 207 LYS A O 1
ATOM 1572 N N . ASP A 1 208 ? -2.767 -5.499 -6.148 1.00 94.06 208 ASP A N 1
ATOM 1573 C CA . ASP A 1 208 ? -3.267 -5.053 -7.453 1.00 94.06 208 ASP A CA 1
ATOM 1574 C C . ASP A 1 208 ? -2.268 -4.102 -8.133 1.00 94.06 208 ASP A C 1
ATOM 1576 O O . ASP A 1 208 ? -1.826 -3.125 -7.531 1.00 94.06 208 ASP A O 1
ATOM 1580 N N . ASN A 1 209 ? -1.910 -4.395 -9.385 1.00 94.00 209 ASN A N 1
ATOM 1581 C CA . ASN A 1 209 ? -1.115 -3.515 -10.256 1.00 94.00 209 ASN A CA 1
ATOM 1582 C C . ASN A 1 209 ? -1.804 -3.236 -11.608 1.00 94.00 209 ASN A C 1
ATOM 1584 O O . ASN A 1 209 ? -1.168 -2.821 -12.579 1.00 94.00 209 ASN A O 1
ATOM 1588 N N . THR A 1 210 ? -3.112 -3.479 -11.676 1.00 91.81 210 THR A N 1
ATOM 1589 C CA . THR A 1 210 ? -3.963 -3.342 -12.865 1.00 91.81 210 THR A CA 1
ATOM 1590 C C . THR A 1 210 ? -5.088 -2.324 -12.682 1.00 91.81 210 THR A C 1
ATOM 1592 O O . THR A 1 210 ? -5.594 -1.809 -13.677 1.00 91.81 210 THR A O 1
ATOM 1595 N N . GLY A 1 211 ? -5.481 -2.037 -11.436 1.00 86.69 211 GLY A N 1
ATOM 1596 C CA . GLY A 1 211 ? -6.658 -1.233 -11.097 1.00 86.69 211 GLY A CA 1
ATOM 1597 C C . GLY A 1 211 ? -7.977 -2.012 -11.171 1.00 86.69 211 GLY A C 1
ATOM 1598 O O . GLY A 1 211 ? -9.052 -1.416 -11.070 1.00 86.69 211 GLY A O 1
ATOM 1599 N N . HIS A 1 212 ? -7.915 -3.332 -11.369 1.00 88.38 212 HIS A N 1
ATOM 1600 C CA . HIS A 1 212 ? -9.073 -4.219 -11.510 1.00 88.38 212 HIS A CA 1
ATOM 1601 C C . HIS A 1 212 ? -9.134 -5.305 -10.425 1.00 88.38 212 HIS A C 1
ATOM 1603 O O . HIS A 1 212 ? -9.923 -6.241 -10.532 1.00 88.38 212 HIS A O 1
ATOM 1609 N N . GLY A 1 213 ? -8.338 -5.174 -9.361 1.00 87.81 213 GLY A N 1
ATOM 1610 C CA . GLY A 1 213 ? -8.244 -6.161 -8.287 1.00 87.81 213 GLY A CA 1
ATOM 1611 C C . GLY A 1 213 ? -7.385 -7.378 -8.638 1.00 87.81 213 GLY A C 1
ATOM 1612 O O . GLY A 1 213 ? -7.493 -8.399 -7.961 1.00 87.81 213 GLY A O 1
ATOM 1613 N N . GLU A 1 214 ? -6.552 -7.279 -9.676 1.00 91.88 214 GLU A N 1
ATOM 1614 C CA . GLU A 1 214 ? -5.650 -8.339 -10.132 1.00 91.88 214 GLU A CA 1
ATOM 1615 C C . GLU A 1 214 ? -4.189 -7.880 -10.085 1.00 91.88 214 GLU A C 1
ATOM 1617 O O . GLU A 1 214 ? -3.877 -6.718 -10.353 1.00 91.88 214 GLU A O 1
ATOM 1622 N N . TYR A 1 215 ? -3.280 -8.811 -9.790 1.00 93.94 215 TYR A N 1
ATOM 1623 C CA . TYR A 1 215 ? -1.841 -8.565 -9.825 1.00 93.94 215 TYR A CA 1
ATOM 1624 C C . TYR A 1 215 ? -1.175 -9.432 -10.884 1.00 93.94 215 TYR A C 1
ATOM 1626 O O . TYR A 1 215 ? -1.255 -10.660 -10.834 1.00 93.94 215 TYR A O 1
ATOM 1634 N N . VAL A 1 216 ? -0.486 -8.791 -11.823 1.00 93.69 216 VAL A N 1
ATOM 1635 C CA . VAL A 1 216 ? 0.281 -9.464 -12.870 1.00 93.69 216 VAL A CA 1
ATOM 1636 C C . VAL A 1 216 ? 1.758 -9.444 -12.497 1.00 93.69 216 VAL A C 1
ATOM 1638 O O . VAL A 1 216 ? 2.402 -8.394 -12.516 1.00 93.69 216 VAL A O 1
ATOM 1641 N N . GLU A 1 217 ? 2.290 -10.617 -12.158 1.00 92.38 217 GLU A N 1
ATOM 1642 C CA . GLU A 1 217 ? 3.704 -10.796 -11.822 1.00 92.38 217 GLU A CA 1
ATOM 1643 C C . GLU A 1 217 ? 4.617 -10.509 -13.019 1.00 92.38 217 GLU A C 1
ATOM 1645 O O . GLU A 1 217 ? 4.280 -10.799 -14.168 1.00 92.38 217 GLU A O 1
ATOM 1650 N N . GLY A 1 218 ? 5.812 -9.979 -12.747 1.00 89.44 218 GLY A N 1
ATOM 1651 C CA . GLY A 1 218 ? 6.834 -9.762 -13.777 1.00 89.44 218 GLY A CA 1
ATOM 1652 C C . GLY A 1 218 ? 6.481 -8.684 -14.808 1.00 89.44 218 GLY A C 1
ATOM 1653 O O . GLY A 1 218 ? 7.087 -8.637 -15.878 1.00 89.44 218 GLY A O 1
ATOM 1654 N N . VAL A 1 219 ? 5.516 -7.813 -14.512 1.00 89.44 219 VAL A N 1
ATOM 1655 C CA . VAL A 1 219 ? 5.186 -6.653 -15.345 1.00 89.44 219 VAL A CA 1
ATOM 1656 C C . VAL A 1 219 ? 5.602 -5.388 -14.622 1.00 89.44 219 VAL A C 1
ATOM 1658 O O . VAL A 1 219 ? 5.234 -5.179 -13.469 1.00 89.44 219 VAL A O 1
ATOM 1661 N N . CYS A 1 220 ? 6.346 -4.526 -15.319 1.00 89.69 220 CYS A N 1
ATOM 1662 C CA . CYS A 1 220 ? 6.755 -3.264 -14.731 1.00 89.69 220 CYS A CA 1
ATOM 1663 C C . CYS A 1 220 ? 5.611 -2.245 -14.676 1.00 89.69 220 CYS A C 1
ATOM 1665 O O . CYS A 1 220 ? 4.893 -2.073 -15.664 1.00 89.69 220 CYS A O 1
ATOM 1667 N N . PHE A 1 221 ? 5.518 -1.513 -13.568 1.00 89.19 221 PHE A N 1
ATOM 1668 C CA . PHE A 1 221 ? 4.612 -0.379 -13.374 1.00 89.19 221 PHE A CA 1
ATOM 1669 C C . PHE A 1 221 ? 5.378 0.836 -12.795 1.00 89.19 221 PHE A C 1
ATOM 1671 O O . PHE A 1 221 ? 6.447 0.645 -12.210 1.00 89.19 221 PHE A O 1
ATOM 1678 N N . PRO A 1 222 ? 4.933 2.089 -13.038 1.00 86.94 222 PRO A N 1
ATOM 1679 C CA . PRO A 1 222 ? 3.639 2.495 -13.589 1.00 86.94 222 PRO A CA 1
ATOM 1680 C C . PRO A 1 222 ? 3.450 2.107 -15.055 1.00 86.94 222 PRO A C 1
ATOM 1682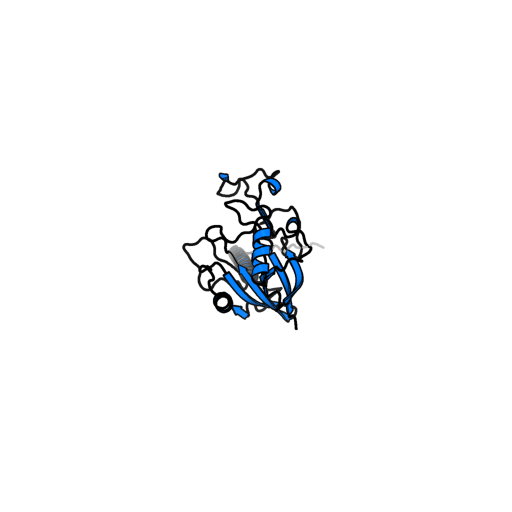 O O . PRO A 1 222 ? 4.401 1.938 -15.821 1.00 86.94 222 PRO A O 1
ATOM 1685 N N . SER A 1 223 ? 2.190 1.960 -15.444 1.00 84.81 223 SER A N 1
ATOM 1686 C CA . SER A 1 223 ? 1.750 1.670 -16.805 1.00 84.81 223 SER A CA 1
ATOM 1687 C C . SER A 1 223 ? 0.655 2.655 -17.222 1.00 84.81 223 SER A C 1
ATOM 1689 O O . SER A 1 223 ? 0.148 3.423 -16.410 1.00 84.81 223 SER A O 1
ATOM 1691 N N . LEU A 1 224 ? 0.218 2.604 -18.484 1.00 83.69 224 LEU A N 1
ATOM 1692 C CA . LEU A 1 224 ? -0.922 3.413 -18.946 1.00 83.69 224 LEU A CA 1
ATOM 1693 C C . LEU A 1 224 ? -2.228 3.126 -18.184 1.00 83.69 224 LEU A C 1
ATOM 1695 O O . LEU A 1 224 ? -3.165 3.912 -18.277 1.00 83.69 224 LEU A O 1
ATOM 1699 N N . ARG A 1 225 ? -2.313 1.990 -17.482 1.00 84.25 225 ARG A N 1
ATOM 1700 C CA . ARG A 1 225 ? -3.505 1.564 -16.735 1.00 84.25 225 ARG A CA 1
ATOM 1701 C C . ARG A 1 225 ? -3.332 1.634 -15.223 1.00 84.25 225 ARG A C 1
ATOM 1703 O O . ARG A 1 225 ? -4.325 1.598 -14.511 1.00 84.25 225 ARG A O 1
ATOM 1710 N N . PHE A 1 226 ? -2.097 1.739 -14.743 1.00 88.12 226 PHE A N 1
ATOM 1711 C CA . PHE A 1 226 ? -1.798 1.730 -13.321 1.00 88.12 226 PHE A CA 1
ATOM 1712 C C . PHE A 1 226 ? -0.788 2.838 -12.996 1.00 88.12 226 PHE A C 1
ATOM 1714 O O . PHE A 1 226 ? 0.352 2.764 -13.457 1.00 88.12 226 PHE A O 1
ATOM 1721 N N . PRO A 1 227 ? -1.191 3.886 -12.259 1.00 83.75 227 PRO A N 1
ATOM 1722 C CA . PRO A 1 227 ? -0.458 5.151 -12.213 1.00 83.75 227 PRO A CA 1
ATOM 1723 C C . PRO A 1 227 ? 0.695 5.190 -11.199 1.00 83.75 227 PRO A C 1
ATOM 1725 O O . PRO A 1 227 ? 1.353 6.220 -11.093 1.00 83.75 227 PRO A O 1
ATOM 1728 N N . SER A 1 228 ? 0.937 4.111 -10.451 1.00 85.31 228 SER A N 1
ATOM 1729 C CA . SER A 1 228 ? 1.960 4.048 -9.401 1.00 85.31 228 SER A CA 1
ATOM 1730 C C . SER A 1 228 ? 3.084 3.074 -9.761 1.00 85.31 228 SER A C 1
ATOM 1732 O O . SER A 1 228 ? 2.881 2.139 -10.534 1.00 85.31 228 SER A O 1
ATOM 1734 N N . ASP A 1 229 ? 4.272 3.306 -9.208 1.00 84.44 229 ASP A N 1
ATOM 1735 C CA . ASP A 1 229 ? 5.426 2.400 -9.183 1.00 84.44 229 ASP A CA 1
ATOM 1736 C C . ASP A 1 229 ? 5.386 1.382 -8.026 1.00 84.44 229 ASP A C 1
ATOM 1738 O O . ASP A 1 229 ? 6.252 0.503 -7.959 1.00 84.44 229 ASP A O 1
ATOM 1742 N N . HIS A 1 230 ? 4.354 1.462 -7.179 1.00 89.50 230 HIS A N 1
ATOM 1743 C CA . HIS A 1 230 ? 3.992 0.516 -6.125 1.00 89.50 230 HIS A CA 1
ATOM 1744 C C . HIS A 1 230 ? 2.599 -0.069 -6.384 1.00 89.50 230 HIS A C 1
ATOM 1746 O O . HIS A 1 230 ? 1.648 0.641 -6.697 1.00 89.50 230 HIS A O 1
ATOM 1752 N N . GLY A 1 231 ? 2.464 -1.382 -6.239 1.00 90.88 231 GLY A N 1
ATOM 1753 C CA . GLY A 1 231 ? 1.196 -2.089 -6.302 1.00 90.88 231 GLY A CA 1
ATOM 1754 C C . GLY A 1 231 ? 0.364 -1.802 -5.059 1.00 90.88 231 GLY A C 1
ATOM 1755 O O . GLY A 1 231 ? 0.887 -1.679 -3.954 1.00 90.88 231 GLY A O 1
ATOM 1756 N N . LEU A 1 232 ? -0.951 -1.740 -5.230 1.00 90.94 232 LEU A N 1
ATOM 1757 C CA . LEU A 1 232 ? -1.876 -1.604 -4.116 1.00 90.94 232 LEU A CA 1
ATOM 1758 C C . LEU A 1 232 ? -1.804 -2.857 -3.245 1.00 90.94 232 LEU A C 1
ATOM 1760 O O . LEU A 1 232 ? -1.822 -3.968 -3.772 1.00 90.94 232 LEU A O 1
ATOM 1764 N N . VAL A 1 233 ? -1.802 -2.675 -1.925 1.00 91.38 233 VAL A N 1
ATOM 1765 C CA . VAL A 1 233 ? -1.981 -3.746 -0.938 1.00 91.38 233 VAL A CA 1
ATOM 1766 C C . VAL A 1 233 ? -3.264 -3.484 -0.162 1.00 91.38 233 VAL A C 1
ATOM 1768 O O . VAL A 1 233 ? -3.497 -2.384 0.332 1.00 91.38 233 VAL A O 1
ATOM 1771 N N . ALA A 1 234 ? -4.109 -4.503 -0.044 1.00 90.94 234 ALA A N 1
ATOM 1772 C CA . ALA A 1 234 ? -5.319 -4.455 0.761 1.00 90.94 234 ALA A CA 1
ATOM 1773 C C . ALA A 1 234 ? -5.435 -5.707 1.625 1.00 90.94 234 ALA A C 1
ATOM 1775 O O . ALA A 1 234 ? -5.243 -6.825 1.152 1.00 90.94 234 ALA A O 1
ATOM 1776 N N . ALA A 1 235 ? -5.823 -5.524 2.883 1.00 89.75 235 ALA A N 1
ATOM 1777 C CA . ALA A 1 235 ? -6.069 -6.613 3.815 1.00 89.75 235 ALA A CA 1
ATOM 1778 C C . ALA A 1 235 ? -7.502 -6.550 4.352 1.00 89.75 235 ALA A C 1
ATOM 1780 O O . ALA A 1 235 ? -8.025 -5.486 4.681 1.00 89.75 235 ALA A O 1
ATOM 1781 N N . VAL A 1 236 ? -8.144 -7.710 4.448 1.00 90.06 236 VAL A N 1
ATOM 1782 C CA . VAL A 1 236 ? -9.382 -7.896 5.202 1.00 90.06 236 VAL A CA 1
ATOM 1783 C C . VAL A 1 236 ? -8.994 -8.480 6.546 1.00 90.06 236 VAL A C 1
ATOM 1785 O O . VAL A 1 236 ? -8.605 -9.644 6.625 1.00 90.06 236 VAL A O 1
ATOM 1788 N N . LEU A 1 237 ? -9.104 -7.662 7.587 1.00 87.62 237 LEU A N 1
ATOM 1789 C CA . LEU A 1 237 ? -8.799 -8.058 8.954 1.00 87.62 237 LEU A CA 1
ATOM 1790 C C . LEU A 1 237 ? -10.082 -8.441 9.690 1.00 87.62 237 LEU A C 1
ATOM 1792 O O . LEU A 1 237 ? -11.119 -7.792 9.521 1.00 87.62 237 LEU A O 1
ATOM 1796 N N . ARG A 1 238 ? -10.013 -9.490 10.509 1.00 89.38 238 ARG A N 1
ATOM 1797 C CA . ARG A 1 238 ? -11.073 -9.857 11.452 1.00 89.38 238 ARG A CA 1
ATOM 1798 C C . ARG A 1 238 ? -10.576 -9.615 12.876 1.00 89.38 238 ARG A C 1
ATOM 1800 O O . ARG A 1 238 ? -9.470 -10.052 13.181 1.00 89.38 238 ARG A O 1
ATOM 1807 N N . PRO A 1 239 ? -11.356 -8.942 13.739 1.00 88.38 239 PRO A N 1
ATOM 1808 C CA . PRO A 1 239 ? -11.028 -8.846 15.155 1.00 88.38 239 PRO A CA 1
ATOM 1809 C C . PRO A 1 239 ? -10.971 -10.235 15.792 1.00 88.38 239 PRO A C 1
ATOM 1811 O O . PRO A 1 239 ? -11.848 -11.064 15.534 1.00 88.38 239 PRO A O 1
ATOM 1814 N N . LYS A 1 240 ? -9.965 -10.478 16.626 1.00 83.62 240 LYS A N 1
ATOM 1815 C CA . LYS A 1 240 ? -9.936 -11.632 17.523 1.00 83.62 240 LYS A CA 1
ATOM 1816 C C . LYS A 1 240 ? -10.738 -11.267 18.774 1.00 83.62 240 LYS A C 1
ATOM 1818 O O . LYS A 1 240 ? -10.617 -10.153 19.280 1.00 83.62 240 LYS A O 1
ATOM 1823 N N . LEU A 1 241 ? -11.630 -12.170 19.174 1.00 69.94 241 LEU A N 1
ATOM 1824 C CA . LEU A 1 241 ? -12.442 -12.046 20.388 1.00 69.94 241 LEU A CA 1
ATOM 1825 C C . LEU A 1 241 ? -11.656 -12.525 21.605 1.00 69.94 241 LEU A C 1
ATOM 1827 O O . LEU A 1 241 ? -10.901 -13.511 21.441 1.00 69.94 241 LEU A O 1
#

Secondary structure (DSSP, 8-state):
-----------HHHHHHHHHHHHHHHHHHHHHHHHHHHHHH--EEEE-SS--SS-S---EEEE-TTT-TT-EEEE-HHHHHHTSTT--PPTTSEEEEEEE-TTS-EEEEEEE---GGG-S-EESS--SSSEEHHHHHHHHHHTTEEESS-TTS-GGG---B-B---TTSS-GGG---GGGHHHHSB-------EEETTTEEEEEEEEESSSSS---TT--SS-SS---SB-EEEEEEEE--

Organism: Symbiodinium microadriaticum (NCBI:txid2951)

Radius of gyration: 26.47 Å; chains: 1; bounding box: 69×57×87 Å

Sequence (241 aa):
MTMTTLTLKLTPLLLVSLVVVEVVLVVLVVLVLVLVLVLVLVATAAAVTEVDGQRDQNSALLLSRIAFPLGAEKEITDDVVAAVEGSKLEVGDLIAVRATHSSGRRLVVASFHGDTNGQANTYLKGSTSLYGVQEFLQECRGVDFQVCWPEDMEMSKCLTTCNARTFLQPQLNKACPSAKKLEMGDVNPKDHIVFSREAFESVRVIKDNTGHGEYVEGVCFPSLRFPSDHGLVAAVLRPKL